Protein AF-A8RH77-F1 (afdb_monomer_lite)

pLDDT: mean 89.81, std 10.97, range [38.75, 98.75]

Organism: Enterocloster bolteae (strain ATCC BAA-613 / DSM 15670 / CCUG 46953 / JCM 12243 / WAL 16351) (NCBI:txid411902)

Sequence (284 aa):
MWRIKVIMASWKLEDNVNDWVKSEFARIGQNNYTVESAMSPHLKSALQMGVKLKRLELEIEGEKEKGKSWKPDFELESFNIPVIIENKLGTAKLSAIKEGKVKRDIKSVQNFAVNGAIHYAQCAIMSKKYSEVVAIGIAGDSEENVSIEVYYVFGATDETYKLVSSYNTLDFLENKLSFAEFYKAATLTEEEKHRVLIDSQAKLQEYAKKLNKLMHNHAITAPQRVLYVSGMLLSMQDIADKKKGLIPNDLKGLDLDDERDGDLIVKHINNYLNVKKYLLTKLH

Radius of gyration: 23.48 Å; chains: 1; bounding box: 81×44×61 Å

Secondary structure (DSSP, 8-state):
------------SHHHHHHHHHHHHHHTT----EEGGGS-HHHHHHHHHHHHHHHHHHHHTT----------SEEE-SSSS-EEEEEEESGGGS--EETTEE--SHHHHHH-HHHHHHHHHHHHHHTTS-S-EEEEEEEEEETTEEEEEEEEE-SSSTT-EEE-TT--SSGGGSSHHHHHHHHHHHSPPHHHHHHHHHHHHHHHHHHHHHHHHHHHHTT--HHHHHHHHHHHHHHTS-BTTTBPPP-GGG-----STTTSHHHHHHHHHHHHHHHHHHHHTT--

Foldseek 3Di:
DDPPPPPAPWDDDLVVVVVLVVVQCVVLVNPQKDAWPRDDPLLVVLLVQLVVVVQVVCVVVVAHDDDDDLTAGMWGPPEPAIEGWHEAEDPVQAADDDPNFGDARPVRLVRHTQNVQLSSQLSSVVSVSGQKYKGKGWYATHSVGIWIWIKIARHNDRPRIDTLPVDGGCNCSSDHVSVVVSVVSRDDDPVRVVVVVVVVVVVVVVVVVVVVVVCVVVVNDPVNSVVVVVLQVLQQPAQPPPGGHDDPVQADCDPDPCNHSVNSSVVSSVSSVVSVVVVVVVVD

Structure (mmCIF, N/CA/C/O backbone):
data_AF-A8RH77-F1
#
_entry.id   AF-A8RH77-F1
#
loop_
_atom_site.group_PDB
_atom_site.id
_atom_site.type_symbol
_atom_site.label_atom_id
_atom_site.label_alt_id
_atom_site.label_comp_id
_atom_site.label_asym_id
_atom_site.label_entity_id
_atom_site.label_seq_id
_atom_site.pdbx_PDB_ins_code
_atom_site.Cartn_x
_atom_site.Cartn_y
_atom_site.Cartn_z
_atom_site.occupancy
_atom_site.B_iso_or_equiv
_atom_site.auth_seq_id
_atom_site.auth_comp_id
_atom_site.auth_asym_id
_atom_site.auth_atom_id
_atom_site.pdbx_PDB_model_num
ATOM 1 N N . MET A 1 1 ? -47.947 11.462 24.886 1.00 41.84 1 MET A N 1
ATOM 2 C CA . MET A 1 1 ? -46.917 10.569 24.313 1.00 41.84 1 MET A CA 1
ATOM 3 C C . MET A 1 1 ? -45.676 11.419 24.055 1.00 41.84 1 MET A C 1
ATOM 5 O O . MET A 1 1 ? -45.634 12.142 23.070 1.00 41.84 1 MET A O 1
ATOM 9 N N . TRP A 1 2 ? -44.740 11.471 25.005 1.00 38.75 2 TRP A N 1
ATOM 10 C CA . TRP A 1 2 ? -43.530 12.289 24.868 1.00 38.75 2 TRP A CA 1
ATOM 11 C C . TRP A 1 2 ? -42.523 11.526 24.003 1.00 38.75 2 TRP A C 1
ATOM 13 O O . TRP A 1 2 ? -42.041 10.471 24.402 1.00 38.75 2 TRP A O 1
ATOM 23 N N . ARG A 1 3 ? -42.238 12.029 22.796 1.00 43.88 3 ARG A N 1
ATOM 24 C CA . ARG A 1 3 ? -41.104 11.559 21.991 1.00 43.88 3 ARG A CA 1
ATOM 25 C C . ARG A 1 3 ? -39.831 12.045 22.677 1.00 43.88 3 ARG A C 1
ATOM 27 O O . ARG A 1 3 ? -39.512 13.229 22.603 1.00 43.88 3 ARG A O 1
ATOM 34 N N . ILE A 1 4 ? -39.121 11.136 23.340 1.00 44.66 4 ILE A N 1
ATOM 35 C CA . ILE A 1 4 ? -37.735 11.363 23.745 1.00 44.66 4 ILE A CA 1
ATOM 36 C C . ILE A 1 4 ? -36.947 11.539 22.448 1.00 44.66 4 ILE A C 1
ATOM 38 O O . ILE A 1 4 ? -36.741 10.594 21.690 1.00 44.66 4 ILE A O 1
ATOM 42 N N . LYS A 1 5 ? -36.578 12.782 22.148 1.00 45.53 5 LYS A N 1
ATOM 43 C CA . LYS A 1 5 ? -35.621 13.092 21.095 1.00 45.53 5 LYS A CA 1
ATOM 44 C C . LYS A 1 5 ? -34.263 12.718 21.681 1.00 45.53 5 LYS A C 1
ATOM 46 O O . LYS A 1 5 ? -33.689 13.506 22.424 1.00 45.53 5 LYS A O 1
ATOM 51 N N . VAL A 1 6 ? -33.813 11.487 21.438 1.00 46.38 6 VAL A N 1
ATOM 52 C CA . VAL A 1 6 ? -32.428 11.102 21.726 1.00 46.38 6 VAL A CA 1
ATOM 53 C C . VAL A 1 6 ? -31.566 12.056 20.908 1.00 46.38 6 VAL A C 1
ATOM 55 O O . VAL A 1 6 ? -31.607 12.047 19.678 1.00 46.38 6 VAL A O 1
ATOM 58 N N . ILE A 1 7 ? -30.898 12.986 21.585 1.00 49.91 7 ILE A N 1
ATOM 59 C CA . ILE A 1 7 ? -29.942 13.883 20.946 1.00 49.91 7 ILE A CA 1
ATOM 60 C C . ILE A 1 7 ? -28.718 13.014 20.681 1.00 49.91 7 ILE A C 1
ATOM 62 O O . ILE A 1 7 ? -27.941 12.740 21.588 1.00 49.91 7 ILE A O 1
ATOM 66 N N . MET A 1 8 ? -28.622 12.514 19.451 1.00 58.75 8 MET A N 1
ATOM 67 C CA . MET A 1 8 ? -27.494 11.715 18.986 1.00 58.75 8 MET A CA 1
ATOM 68 C C . MET A 1 8 ? -26.238 12.588 19.011 1.00 58.75 8 MET A C 1
ATOM 70 O O . MET A 1 8 ? -26.239 13.702 18.472 1.00 58.75 8 MET A O 1
ATOM 74 N N . ALA A 1 9 ? -25.184 12.108 19.665 1.00 69.31 9 ALA A N 1
ATOM 75 C CA . ALA A 1 9 ? -23.910 12.806 19.717 1.00 69.31 9 ALA A CA 1
ATOM 76 C C . ALA A 1 9 ? -23.192 12.629 18.373 1.00 69.31 9 ALA A C 1
ATOM 78 O O . ALA A 1 9 ? -22.444 11.682 18.167 1.00 69.31 9 ALA A O 1
ATOM 79 N N . SER A 1 10 ? -23.453 13.542 17.440 1.00 86.81 10 SER A N 1
ATOM 80 C CA . SER A 1 10 ? -22.706 13.601 16.186 1.00 86.81 10 SER A CA 1
ATOM 81 C C . SER A 1 10 ? -21.257 13.999 16.463 1.00 86.81 10 SER A C 1
ATOM 83 O O . SER A 1 10 ? -20.985 15.004 17.133 1.00 86.81 10 SER A O 1
ATOM 85 N N . TRP A 1 11 ? -20.337 13.205 15.935 1.00 94.94 11 TRP A N 1
ATOM 86 C CA . TRP A 1 11 ? -18.909 13.458 15.959 1.00 94.94 11 TRP A CA 1
ATOM 87 C C . TRP A 1 11 ? -18.561 14.716 15.172 1.00 94.94 11 TRP A C 1
ATOM 89 O O . TRP A 1 11 ? -19.154 15.032 14.139 1.00 94.94 11 TRP A O 1
ATOM 99 N N . LYS A 1 12 ? -17.578 15.456 15.682 1.00 92.06 12 LYS A N 1
ATOM 100 C CA . LYS A 1 12 ? -17.148 16.742 15.108 1.00 92.06 12 LYS A CA 1
ATOM 101 C C . LYS A 1 12 ? -15.686 16.743 14.696 1.00 92.06 12 LYS A C 1
ATOM 103 O O . LYS A 1 12 ? -15.282 17.620 13.935 1.00 92.06 12 LYS A O 1
ATOM 108 N N . LEU A 1 13 ? -14.912 15.795 15.214 1.00 93.62 13 LEU A N 1
ATOM 109 C CA . LEU A 1 13 ? -13.483 15.661 14.990 1.00 93.62 13 LEU A CA 1
ATOM 110 C C . LEU A 1 13 ? -13.182 14.239 14.518 1.00 93.62 13 LEU A C 1
ATOM 112 O O . LEU A 1 13 ? -13.840 13.290 14.937 1.00 93.62 13 LEU A O 1
ATOM 116 N N . GLU A 1 14 ? -12.163 14.096 13.674 1.00 91.38 14 GLU A N 1
ATOM 117 C CA . GLU A 1 14 ? -11.658 12.786 13.235 1.00 91.38 14 GLU A CA 1
ATOM 118 C C . GLU A 1 14 ? -11.191 11.931 14.424 1.00 91.38 14 GLU A C 1
ATOM 120 O O . GLU A 1 14 ? -11.404 10.722 14.431 1.00 91.38 14 GLU A O 1
ATOM 125 N N . ASP A 1 15 ? -10.707 12.571 15.495 1.00 94.56 15 ASP A N 1
ATOM 126 C CA . ASP A 1 15 ? -10.365 11.910 16.760 1.00 94.56 15 ASP A CA 1
ATOM 127 C C . ASP A 1 15 ? -11.528 11.111 17.365 1.00 94.56 15 ASP A C 1
ATOM 129 O O . ASP A 1 15 ? -11.293 10.099 18.017 1.00 94.56 15 ASP A O 1
ATOM 133 N N . ASN A 1 16 ? -12.785 11.497 17.114 1.00 96.69 16 ASN A N 1
ATOM 134 C CA . ASN A 1 16 ? -13.928 10.711 17.577 1.00 96.69 16 ASN A CA 1
ATOM 135 C C . ASN A 1 16 ? -14.015 9.348 16.868 1.00 96.69 16 ASN A C 1
ATOM 137 O O . ASN A 1 16 ? -14.368 8.356 17.500 1.00 96.69 16 ASN A O 1
ATOM 141 N N . VAL A 1 17 ? -13.642 9.285 15.584 1.00 97.38 17 VAL A N 1
ATOM 142 C CA . VAL A 1 17 ? -13.540 8.021 14.838 1.00 97.38 17 VAL A CA 1
ATOM 143 C C . VAL A 1 17 ? -12.375 7.198 15.389 1.00 97.38 17 VAL A C 1
ATOM 145 O O . VAL A 1 17 ? -12.522 6.002 15.623 1.00 97.38 17 VAL A O 1
ATOM 148 N N . ASN A 1 18 ? -11.236 7.840 15.672 1.00 97.00 18 ASN A N 1
ATOM 149 C CA . ASN A 1 18 ? -10.076 7.180 16.279 1.00 97.00 18 ASN A CA 1
ATOM 150 C C . ASN A 1 18 ? -10.415 6.566 17.644 1.00 97.00 18 ASN A C 1
ATOM 152 O O . ASN A 1 18 ? -9.997 5.447 17.941 1.00 97.00 18 ASN A O 1
ATOM 156 N N . ASP A 1 19 ? -11.174 7.274 18.475 1.00 97.50 19 ASP A N 1
ATOM 157 C CA . ASP A 1 19 ? -11.605 6.773 19.779 1.00 97.50 19 ASP A CA 1
ATOM 158 C C . ASP A 1 19 ? -12.606 5.621 19.650 1.00 97.50 19 ASP A C 1
ATOM 160 O O . ASP A 1 19 ? -12.505 4.646 20.398 1.00 97.50 19 ASP A O 1
ATOM 164 N N . TRP A 1 20 ? -13.491 5.660 18.651 1.00 97.75 20 TRP A N 1
ATOM 165 C CA . TRP A 1 20 ? -14.351 4.524 18.324 1.00 97.75 20 TRP A CA 1
ATOM 166 C C . TRP A 1 20 ? -13.538 3.287 17.919 1.00 97.75 20 TRP A C 1
ATOM 168 O O . TRP A 1 20 ? -13.761 2.209 18.468 1.00 97.75 20 TRP A O 1
ATOM 178 N N . VAL A 1 21 ? -12.526 3.433 17.056 1.00 98.19 21 VAL A N 1
ATOM 179 C CA . VAL A 1 21 ? -11.639 2.317 16.667 1.00 98.19 21 VAL A CA 1
ATOM 180 C C . VAL A 1 21 ? -10.916 1.726 17.880 1.00 98.19 21 VAL A C 1
ATOM 182 O O . VAL A 1 21 ? -10.876 0.507 18.041 1.00 98.19 21 VAL A O 1
ATOM 185 N N . LYS A 1 22 ? -10.402 2.568 18.786 1.00 98.38 22 LYS A N 1
ATOM 186 C CA . LYS A 1 22 ? -9.803 2.100 20.051 1.00 98.38 22 LYS A CA 1
ATOM 187 C C . LYS A 1 22 ? -10.818 1.355 20.920 1.00 98.38 22 LYS A C 1
ATOM 189 O O . LYS A 1 22 ? -10.454 0.369 21.558 1.00 98.38 22 LYS A O 1
ATOM 194 N N . SER A 1 23 ? -12.073 1.808 20.958 1.00 97.75 23 SER A N 1
ATOM 195 C CA . SER A 1 23 ? -13.135 1.128 21.706 1.00 97.75 23 SER A CA 1
ATOM 196 C C . SER A 1 23 ? -13.451 -0.252 21.123 1.00 97.75 23 SER A C 1
ATOM 198 O O . SER A 1 23 ? -13.616 -1.203 21.882 1.00 97.75 23 SER A O 1
ATOM 200 N N . GLU A 1 24 ? -13.412 -0.397 19.796 1.00 98.19 24 GLU A N 1
ATOM 201 C CA . GLU A 1 24 ? -13.581 -1.683 19.120 1.00 98.19 24 GLU A CA 1
ATOM 202 C C . GLU A 1 24 ? -12.402 -2.621 19.379 1.00 98.19 24 GLU A C 1
ATOM 204 O O . GLU A 1 24 ? -12.611 -3.793 19.682 1.00 98.19 24 GLU A O 1
ATOM 209 N N . PHE A 1 25 ? -11.168 -2.109 19.362 1.00 98.44 25 PHE A N 1
ATOM 210 C CA . PHE A 1 25 ? -9.999 -2.877 19.790 1.00 98.44 25 PHE A CA 1
ATOM 211 C C . PHE A 1 25 ? -10.117 -3.350 21.238 1.00 98.44 25 PHE A C 1
ATOM 213 O O . PHE A 1 25 ? -9.869 -4.522 21.519 1.00 98.44 25 PHE A O 1
ATOM 220 N N . ALA A 1 26 ? -10.562 -2.485 22.151 1.00 98.12 26 ALA A N 1
ATOM 221 C CA . ALA A 1 26 ? -10.801 -2.867 23.538 1.00 98.12 26 ALA A CA 1
ATOM 222 C C . ALA A 1 26 ? -11.916 -3.922 23.661 1.00 98.12 26 ALA A C 1
ATOM 224 O O . ALA A 1 26 ? -11.757 -4.888 24.409 1.00 98.12 26 ALA A O 1
ATOM 225 N N . ARG A 1 27 ? -13.009 -3.783 22.894 1.00 98.00 27 ARG A N 1
ATOM 226 C CA . ARG A 1 27 ? -14.135 -4.730 22.853 1.00 98.00 27 ARG A CA 1
ATOM 227 C C . ARG A 1 27 ? -13.688 -6.131 22.444 1.00 98.00 27 ARG A C 1
ATOM 229 O O . ARG A 1 27 ? -14.152 -7.103 23.035 1.00 98.00 27 ARG A O 1
ATOM 236 N N . ILE A 1 28 ? -12.787 -6.231 21.469 1.00 97.94 28 ILE A N 1
ATOM 237 C CA . ILE A 1 28 ? -12.230 -7.507 20.993 1.00 97.94 28 ILE A CA 1
ATOM 238 C C . ILE A 1 28 ? -10.944 -7.908 21.736 1.00 97.94 28 ILE A C 1
ATOM 240 O O . ILE A 1 28 ? -10.287 -8.865 21.354 1.00 97.94 28 ILE A O 1
ATOM 244 N N . GLY A 1 29 ? -10.525 -7.174 22.772 1.00 97.19 29 GLY A N 1
ATOM 245 C CA . GLY A 1 29 ? -9.306 -7.481 23.530 1.00 97.19 29 GLY A CA 1
ATOM 246 C C . GLY A 1 29 ? -7.988 -7.336 22.751 1.00 97.19 29 GLY A C 1
ATOM 247 O O . GLY A 1 29 ? -6.962 -7.872 23.181 1.00 97.19 29 GLY A O 1
ATOM 248 N N . GLN A 1 30 ? -7.978 -6.612 21.630 1.00 96.88 30 GLN A N 1
ATOM 249 C CA . GLN A 1 30 ? -6.784 -6.366 20.826 1.00 96.88 30 GLN A CA 1
ATOM 250 C C . GLN A 1 30 ? -5.979 -5.187 21.390 1.00 96.88 30 GLN A C 1
ATOM 252 O O . GLN A 1 30 ? -6.375 -4.033 21.285 1.00 96.88 30 GLN A O 1
ATOM 257 N N . ASN A 1 31 ? -4.797 -5.475 21.938 1.00 94.75 31 ASN A N 1
ATOM 258 C CA . ASN A 1 31 ? -3.902 -4.467 22.525 1.00 94.75 31 ASN A CA 1
ATOM 259 C C . ASN A 1 31 ? -2.600 -4.263 21.727 1.00 94.75 31 ASN A C 1
ATOM 261 O O . ASN A 1 31 ? -1.788 -3.410 22.074 1.00 94.75 31 ASN A O 1
ATOM 265 N N . ASN A 1 32 ? -2.369 -5.052 20.673 1.00 95.81 32 ASN A N 1
ATOM 266 C CA . ASN A 1 32 ? -1.135 -5.038 19.884 1.00 95.81 32 ASN A CA 1
ATOM 267 C C . ASN A 1 32 ? -1.290 -4.178 18.623 1.00 95.81 32 ASN A C 1
ATOM 269 O O . ASN A 1 32 ? -1.182 -4.687 17.502 1.00 95.81 32 ASN A O 1
ATOM 273 N N . TYR A 1 33 ? -1.545 -2.886 18.821 1.00 96.94 33 TYR A N 1
ATOM 274 C CA . TYR A 1 33 ? -1.610 -1.887 17.758 1.00 96.94 33 TYR A CA 1
ATOM 275 C C . TYR A 1 33 ? -0.726 -0.680 18.084 1.00 96.94 33 TYR A C 1
ATOM 277 O O . TYR A 1 33 ? -0.449 -0.380 19.248 1.00 96.94 33 TYR A O 1
ATOM 285 N N . THR A 1 34 ? -0.286 0.023 17.050 1.00 96.62 34 THR A N 1
ATOM 286 C CA . THR A 1 34 ? 0.379 1.322 17.149 1.00 96.62 34 THR A CA 1
ATOM 287 C C . THR A 1 34 ? -0.500 2.408 16.550 1.00 96.62 34 THR A C 1
ATOM 289 O O . THR A 1 34 ? -1.476 2.120 15.859 1.00 96.62 34 THR A O 1
ATOM 292 N N . VAL A 1 35 ? -0.188 3.656 16.896 1.00 95.31 35 VAL A N 1
ATOM 293 C CA . VAL A 1 35 ? -0.908 4.842 16.431 1.00 95.31 35 VAL A CA 1
ATOM 294 C C . VAL A 1 35 ? 0.078 5.760 15.725 1.00 95.31 35 VAL A C 1
ATOM 296 O O . VAL A 1 35 ? 1.147 6.076 16.269 1.00 95.31 35 VAL A O 1
ATOM 299 N N . GLU A 1 36 ? -0.288 6.208 14.532 1.00 90.69 36 GLU A N 1
ATOM 300 C CA . GLU A 1 36 ? 0.505 7.099 13.693 1.00 90.69 36 GLU A CA 1
ATOM 301 C C . GLU A 1 36 ? 1.996 6.701 13.596 1.00 90.69 36 GLU A C 1
ATOM 303 O O . GLU A 1 36 ? 2.402 5.669 13.079 1.00 90.69 36 GLU A O 1
ATOM 308 N N . SER A 1 37 ? 2.903 7.552 14.087 1.00 85.62 37 SER A N 1
ATOM 309 C CA . SER A 1 37 ? 4.348 7.335 13.965 1.00 85.62 37 SER A CA 1
ATOM 310 C C . SER A 1 37 ? 4.943 6.327 14.951 1.00 85.62 37 SER A C 1
ATOM 312 O O . SER A 1 37 ? 6.170 6.177 14.947 1.00 85.62 37 SER A O 1
ATOM 314 N N . ALA A 1 38 ? 4.121 5.684 15.785 1.00 91.62 38 ALA A N 1
ATOM 315 C CA . ALA A 1 38 ? 4.566 4.715 16.786 1.00 91.62 38 ALA A CA 1
ATOM 316 C C . ALA A 1 38 ? 4.832 3.306 16.222 1.00 91.62 38 ALA A C 1
ATOM 318 O O . ALA A 1 38 ? 5.333 2.459 16.959 1.00 91.62 38 ALA A O 1
ATOM 319 N N . MET A 1 39 ? 4.546 3.068 14.938 1.00 92.62 39 MET A N 1
ATOM 320 C CA . MET A 1 39 ? 4.866 1.826 14.221 1.00 92.62 39 MET A CA 1
ATOM 321 C C . MET A 1 39 ? 6.342 1.402 14.325 1.00 92.62 39 MET A C 1
ATOM 323 O O . MET A 1 39 ? 7.240 2.224 14.564 1.00 92.62 39 MET A O 1
ATOM 327 N N . SER A 1 40 ? 6.624 0.124 14.057 1.00 94.75 40 SER A N 1
ATOM 328 C CA . SER A 1 40 ? 7.985 -0.410 14.099 1.00 94.75 40 SER A CA 1
ATOM 329 C C . SER A 1 40 ? 8.936 0.320 13.132 1.00 94.75 40 SER A C 1
ATOM 331 O O . SER A 1 40 ? 8.527 0.809 12.070 1.00 94.75 40 SER A O 1
ATOM 333 N N . PRO A 1 41 ? 10.256 0.352 13.414 1.00 95.00 41 PRO A N 1
ATOM 334 C CA . PRO A 1 41 ? 11.242 0.880 12.468 1.00 95.00 41 PRO A CA 1
ATOM 335 C C . PRO A 1 41 ? 11.189 0.197 11.090 1.00 95.00 41 PRO A C 1
ATOM 337 O O . PRO A 1 41 ? 11.509 0.817 10.067 1.00 95.00 41 PRO A O 1
ATOM 340 N N . HIS A 1 42 ? 10.783 -1.076 11.047 1.00 94.81 42 HIS A N 1
ATOM 341 C CA . HIS A 1 42 ? 10.664 -1.834 9.810 1.00 94.81 42 HIS A CA 1
ATOM 342 C C . HIS A 1 42 ? 9.510 -1.307 8.946 1.00 94.81 42 HIS A C 1
ATOM 344 O O . HIS A 1 42 ? 9.765 -0.894 7.810 1.00 94.81 42 HIS A O 1
ATOM 350 N N . LEU A 1 43 ? 8.297 -1.198 9.501 1.00 94.75 43 LEU A N 1
ATOM 351 C CA . LEU A 1 43 ? 7.136 -0.641 8.800 1.00 94.75 43 LEU A CA 1
ATOM 352 C C . LEU A 1 43 ? 7.340 0.833 8.441 1.00 94.75 43 LEU A C 1
ATOM 354 O O . LEU A 1 43 ? 7.124 1.234 7.297 1.00 94.75 43 LEU A O 1
ATOM 358 N N . LYS A 1 44 ? 7.889 1.627 9.366 1.00 93.50 44 LYS A N 1
ATOM 359 C CA . LYS A 1 44 ? 8.195 3.045 9.130 1.00 93.50 44 LYS A CA 1
ATOM 360 C C . LYS A 1 44 ? 9.101 3.253 7.927 1.00 93.50 44 LYS A C 1
ATOM 362 O O . LYS A 1 44 ? 8.834 4.098 7.074 1.00 93.50 44 LYS A O 1
ATOM 367 N N . SER A 1 45 ? 10.181 2.478 7.843 1.00 92.19 45 SER A N 1
ATOM 368 C CA . SER A 1 45 ? 11.113 2.575 6.719 1.00 92.19 45 SER A CA 1
ATOM 369 C C . SER A 1 45 ? 10.530 2.014 5.417 1.00 92.19 45 SER A C 1
ATOM 371 O O . SER A 1 45 ? 10.879 2.521 4.350 1.00 92.19 45 SER A O 1
ATOM 373 N N . ALA A 1 46 ? 9.631 1.023 5.484 1.00 93.06 46 ALA A N 1
ATOM 374 C CA . ALA A 1 46 ? 8.874 0.540 4.329 1.00 93.06 46 ALA A CA 1
ATOM 375 C C . ALA A 1 46 ? 7.982 1.650 3.751 1.00 93.06 46 ALA A C 1
ATOM 377 O O . ALA A 1 46 ? 8.137 2.026 2.588 1.00 93.06 46 ALA A O 1
ATOM 378 N N . LEU A 1 47 ? 7.125 2.251 4.582 1.00 92.19 47 LEU A N 1
ATOM 379 C CA . LEU A 1 47 ? 6.220 3.324 4.169 1.00 92.19 47 LEU A CA 1
ATOM 380 C C . LEU A 1 47 ? 6.980 4.541 3.637 1.00 92.19 47 LEU A C 1
ATOM 382 O O . LEU A 1 47 ? 6.671 5.027 2.555 1.00 92.19 47 LEU A O 1
ATOM 386 N N . GLN A 1 48 ? 8.026 4.999 4.332 1.00 89.75 48 GLN A N 1
ATOM 387 C CA . GLN A 1 48 ? 8.825 6.146 3.883 1.00 89.75 48 GLN A CA 1
ATOM 388 C C . GLN A 1 48 ? 9.485 5.922 2.519 1.00 89.75 48 GLN A C 1
ATOM 390 O O . GLN A 1 48 ? 9.592 6.858 1.726 1.00 89.75 48 GLN A O 1
ATOM 395 N N . MET A 1 49 ? 9.957 4.703 2.244 1.00 87.69 49 MET A N 1
ATOM 396 C CA . MET A 1 49 ? 10.531 4.366 0.944 1.00 87.69 49 MET A CA 1
ATOM 397 C C . MET A 1 49 ? 9.452 4.323 -0.140 1.00 87.69 49 MET A C 1
ATOM 399 O O . MET A 1 49 ? 9.641 4.917 -1.200 1.00 87.69 49 MET A O 1
ATOM 403 N N . GLY A 1 50 ? 8.315 3.684 0.141 1.00 87.00 50 GLY A N 1
ATOM 404 C CA . GLY A 1 50 ? 7.180 3.633 -0.775 1.00 87.00 50 GLY A CA 1
ATOM 405 C C . GLY A 1 50 ? 6.641 5.017 -1.127 1.00 87.00 50 GLY A C 1
ATOM 406 O O . GLY A 1 50 ? 6.508 5.349 -2.296 1.00 87.00 50 GLY A O 1
ATOM 407 N N . VAL A 1 51 ? 6.441 5.879 -0.134 1.00 86.00 51 VAL A N 1
ATOM 408 C CA . VAL A 1 51 ? 5.964 7.256 -0.332 1.00 86.00 51 VAL A CA 1
ATOM 409 C C . VAL A 1 51 ? 6.890 8.046 -1.258 1.00 86.00 51 VAL A C 1
ATOM 411 O O . VAL A 1 51 ? 6.413 8.765 -2.134 1.00 86.00 51 VAL A O 1
ATOM 414 N N . LYS A 1 52 ? 8.217 7.901 -1.118 1.00 85.06 52 LYS A N 1
ATOM 415 C CA . LYS A 1 52 ? 9.182 8.555 -2.021 1.00 85.06 52 LYS A CA 1
ATOM 416 C C . LYS A 1 52 ? 9.007 8.097 -3.469 1.00 85.06 52 LYS A C 1
ATOM 418 O O . LYS A 1 52 ? 9.023 8.930 -4.368 1.00 85.06 52 LYS A O 1
ATOM 423 N N . LEU A 1 53 ? 8.836 6.793 -3.683 1.00 83.44 53 LEU A N 1
ATOM 424 C CA . LEU A 1 53 ? 8.620 6.223 -5.014 1.00 83.44 53 LEU A CA 1
ATOM 425 C C . LEU A 1 53 ? 7.258 6.643 -5.587 1.00 83.44 53 LEU A C 1
ATOM 427 O O . LEU A 1 53 ? 7.179 7.023 -6.749 1.00 83.44 53 LEU A O 1
ATOM 431 N N . LYS A 1 54 ? 6.203 6.672 -4.766 1.00 81.44 54 LYS A N 1
ATOM 432 C CA . LYS A 1 54 ? 4.860 7.060 -5.214 1.00 81.44 54 LYS A CA 1
ATOM 433 C C . LYS A 1 54 ? 4.779 8.537 -5.570 1.00 81.44 54 LYS A C 1
ATOM 435 O O . LYS A 1 54 ? 4.170 8.896 -6.570 1.00 81.44 54 LYS A O 1
ATOM 440 N N . ARG A 1 55 ? 5.427 9.394 -4.776 1.00 79.75 55 ARG A N 1
ATOM 441 C CA . ARG A 1 55 ? 5.537 10.822 -5.080 1.00 79.75 55 ARG A CA 1
ATOM 442 C C . ARG A 1 55 ? 6.214 11.048 -6.425 1.00 79.75 55 ARG A C 1
ATOM 444 O O . ARG A 1 55 ? 5.764 11.897 -7.178 1.00 79.75 55 ARG A O 1
ATOM 451 N N . LEU A 1 56 ? 7.244 10.264 -6.735 1.00 78.75 56 LEU A N 1
ATOM 452 C CA . LEU A 1 56 ? 7.899 10.340 -8.032 1.00 78.75 56 LEU A CA 1
ATOM 453 C C . LEU A 1 56 ? 6.957 9.955 -9.182 1.00 78.75 56 LEU A C 1
ATOM 455 O O . LEU A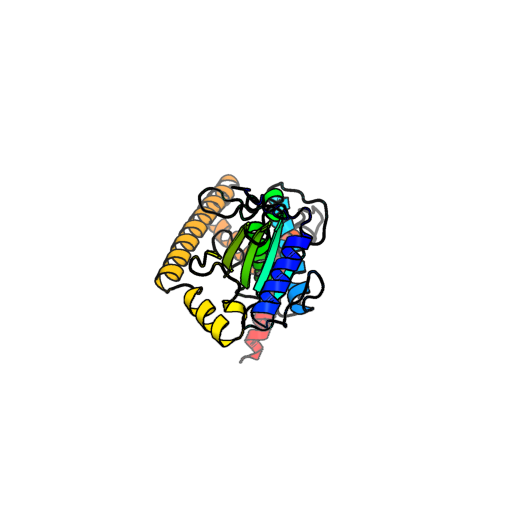 1 56 ? 6.910 10.667 -10.180 1.00 78.75 56 LEU A O 1
ATOM 459 N N . GLU A 1 57 ? 6.209 8.856 -9.047 1.00 80.75 57 GLU A N 1
ATOM 460 C CA . GLU A 1 57 ? 5.212 8.458 -10.054 1.00 80.75 57 GLU A CA 1
ATOM 461 C C . GLU A 1 57 ? 4.192 9.580 -10.301 1.00 80.75 57 GLU A C 1
ATOM 463 O O . GLU A 1 57 ? 3.949 9.950 -11.447 1.00 80.75 57 GLU A O 1
ATOM 468 N N . LEU A 1 58 ? 3.670 10.180 -9.228 1.00 78.12 58 LEU A N 1
ATOM 469 C CA . LEU A 1 58 ? 2.717 11.290 -9.304 1.00 78.12 58 LEU A CA 1
ATOM 470 C C . LEU A 1 58 ? 3.328 12.545 -9.950 1.00 78.12 58 LEU A C 1
ATOM 472 O O . LEU A 1 58 ? 2.688 13.179 -10.786 1.00 78.12 58 LEU A O 1
ATOM 476 N N . GLU A 1 59 ? 4.581 12.881 -9.626 1.00 81.25 59 GLU A N 1
ATOM 477 C CA . GLU A 1 59 ? 5.286 14.021 -10.226 1.00 81.25 59 GLU A CA 1
ATOM 478 C C . GLU A 1 59 ? 5.483 13.848 -11.739 1.00 81.25 59 GLU A C 1
ATOM 480 O O . GLU A 1 59 ? 5.327 14.818 -12.486 1.00 81.25 59 GLU A O 1
ATOM 485 N N . ILE A 1 60 ? 5.771 12.625 -12.200 1.00 77.06 60 ILE A N 1
ATOM 486 C CA . ILE A 1 60 ? 5.859 12.278 -13.629 1.00 77.06 60 ILE A CA 1
ATOM 487 C C . ILE A 1 60 ? 4.495 12.443 -14.315 1.00 77.06 60 ILE A C 1
ATOM 489 O O . ILE A 1 60 ? 4.428 12.907 -15.453 1.00 77.06 60 ILE A O 1
ATOM 493 N N . GLU A 1 61 ? 3.406 12.119 -13.618 1.00 79.19 61 GLU A N 1
ATOM 494 C CA . GLU A 1 61 ? 2.026 12.319 -14.084 1.00 79.19 61 GLU A CA 1
ATOM 495 C C . GLU A 1 61 ? 1.562 13.789 -14.003 1.00 79.19 61 GLU A C 1
ATOM 497 O O . GLU A 1 61 ? 0.447 14.120 -14.407 1.00 79.19 61 GLU A O 1
ATOM 502 N N . GLY A 1 62 ? 2.425 14.697 -13.535 1.00 80.19 62 GLY A N 1
ATOM 503 C CA . GLY A 1 62 ? 2.137 16.125 -13.412 1.00 80.19 62 GLY A CA 1
ATOM 504 C C . GLY A 1 62 ? 1.403 16.510 -12.125 1.00 80.19 62 GLY A C 1
ATOM 505 O O . GLY A 1 62 ? 1.071 17.686 -11.944 1.00 80.19 62 GLY A O 1
ATOM 506 N N . GLU A 1 63 ? 1.185 15.569 -11.205 1.00 77.75 63 GLU A N 1
ATOM 507 C CA . GLU A 1 63 ? 0.654 15.835 -9.871 1.00 77.75 63 GLU A CA 1
ATOM 508 C C . GLU A 1 63 ? 1.791 16.210 -8.910 1.00 77.75 63 GLU A C 1
ATOM 510 O O . GLU A 1 63 ? 2.689 15.424 -8.618 1.00 77.75 63 GLU A O 1
ATOM 515 N N . LYS A 1 64 ? 1.763 17.439 -8.383 1.00 73.44 64 LYS A N 1
ATOM 516 C CA . LYS A 1 64 ? 2.748 17.903 -7.395 1.00 73.44 64 LYS A CA 1
ATOM 517 C C . LYS A 1 64 ? 2.138 17.929 -6.010 1.00 73.44 64 LYS A C 1
ATOM 519 O O . LYS A 1 64 ? 1.198 18.679 -5.752 1.00 73.44 64 LYS A O 1
ATOM 524 N N . GLU A 1 65 ? 2.742 17.188 -5.095 1.00 68.81 65 GLU A N 1
ATOM 525 C CA . GLU A 1 65 ? 2.347 17.211 -3.697 1.00 68.81 65 GLU A CA 1
ATOM 526 C C . GLU A 1 65 ? 3.167 18.227 -2.887 1.00 68.81 65 GLU A C 1
ATOM 528 O O . GLU A 1 65 ? 4.398 18.222 -2.917 1.00 68.81 65 GLU A O 1
ATOM 533 N N . LYS A 1 66 ? 2.495 19.077 -2.099 1.00 55.69 66 LYS A N 1
ATOM 534 C CA . LYS A 1 66 ? 3.132 19.944 -1.098 1.00 55.69 66 LYS A CA 1
ATOM 535 C C . LYS A 1 66 ? 2.599 19.622 0.302 1.00 55.69 66 LYS A C 1
ATOM 537 O O . LYS A 1 66 ? 1.588 20.174 0.716 1.00 55.69 66 LYS A O 1
ATOM 542 N N . GLY A 1 67 ? 3.336 18.805 1.055 1.00 57.06 67 GLY A N 1
ATOM 543 C CA . GLY A 1 67 ? 3.224 18.733 2.518 1.00 57.06 67 GLY A CA 1
ATOM 544 C C . GLY A 1 67 ? 2.539 17.504 3.134 1.00 57.06 67 GLY A C 1
ATOM 545 O O . GLY A 1 67 ? 1.812 16.773 2.481 1.00 57.06 67 GLY A O 1
ATOM 546 N N . LYS A 1 68 ? 2.817 17.380 4.444 1.00 51.69 68 LYS A N 1
ATOM 547 C CA . LYS A 1 68 ? 2.534 16.346 5.463 1.00 51.69 68 LYS A CA 1
ATOM 548 C C . LYS A 1 68 ? 3.196 14.967 5.316 1.00 51.69 68 LYS A C 1
ATOM 550 O O . LYS A 1 68 ? 3.484 14.453 4.242 1.00 51.69 68 LYS A O 1
ATOM 555 N N . SER A 1 69 ? 3.529 14.433 6.493 1.00 58.25 69 SER A N 1
ATOM 556 C CA . SER A 1 69 ? 4.052 13.089 6.698 1.00 58.25 69 SER A CA 1
ATOM 557 C C . SER A 1 69 ? 2.908 12.110 6.490 1.00 58.25 69 SER A C 1
ATOM 559 O O . SER A 1 69 ? 1.980 12.091 7.286 1.00 58.25 69 SER A O 1
ATOM 561 N N . TRP A 1 70 ? 3.015 11.312 5.442 1.00 68.81 70 TRP A N 1
ATOM 562 C CA . TRP A 1 70 ? 2.178 10.158 5.149 1.00 68.81 70 TRP A CA 1
ATOM 563 C C . TRP A 1 70 ? 2.318 9.122 6.271 1.00 68.81 70 TRP A C 1
ATOM 565 O O . TRP A 1 70 ? 3.361 8.472 6.384 1.00 68.81 70 TRP A O 1
ATOM 575 N N . LYS A 1 71 ? 1.317 9.049 7.149 1.00 85.69 71 LYS A N 1
ATOM 576 C CA . LYS A 1 71 ? 1.247 8.125 8.282 1.00 85.69 71 LYS A CA 1
ATOM 577 C C . LYS A 1 71 ? -0.191 7.603 8.361 1.00 85.69 71 LYS A C 1
ATOM 579 O O . LYS A 1 71 ? -1.081 8.449 8.311 1.00 85.69 71 LYS A O 1
ATOM 584 N N . PRO A 1 72 ? -0.403 6.287 8.466 1.00 94.25 72 PRO A N 1
ATOM 585 C CA . PRO A 1 72 ? -1.711 5.747 8.802 1.00 94.25 72 PRO A CA 1
ATOM 586 C C . PRO A 1 72 ? -2.137 6.176 10.205 1.00 94.25 72 PRO A C 1
ATOM 588 O O . PRO A 1 72 ? -1.303 6.624 10.991 1.00 94.25 72 PRO A O 1
ATOM 591 N N . ASP A 1 73 ? -3.415 6.005 10.528 1.00 96.88 73 ASP A N 1
ATOM 592 C CA . ASP A 1 73 ? -3.918 6.266 11.876 1.00 96.88 73 ASP A CA 1
ATOM 593 C C . ASP A 1 73 ? -3.566 5.128 12.840 1.00 96.88 73 ASP A C 1
ATOM 595 O O . ASP A 1 73 ? -3.134 5.382 13.967 1.00 96.88 73 ASP A O 1
ATOM 599 N N . PHE A 1 74 ? -3.717 3.874 12.393 1.00 98.25 74 PHE A N 1
ATOM 600 C CA . PHE A 1 74 ? -3.398 2.691 13.194 1.00 98.25 74 PHE A CA 1
ATOM 601 C C . PHE A 1 74 ? -2.678 1.617 12.388 1.00 98.25 74 PHE A C 1
ATOM 603 O O . PHE A 1 74 ? -2.950 1.400 11.204 1.00 98.25 74 PHE A O 1
ATOM 610 N N . GLU A 1 75 ? -1.815 0.868 13.071 1.00 97.88 75 GLU A N 1
ATOM 611 C CA . GLU A 1 75 ? -1.118 -0.278 12.498 1.00 97.88 75 GLU A CA 1
ATOM 612 C C . GLU A 1 75 ? -1.116 -1.471 13.452 1.00 97.88 75 GLU A C 1
ATOM 614 O O . GLU A 1 75 ? -0.979 -1.317 14.664 1.00 97.88 75 GLU A O 1
ATOM 619 N N . LEU A 1 76 ? -1.237 -2.682 12.908 1.00 98.06 76 LEU A N 1
ATOM 620 C CA . LEU A 1 76 ? -1.053 -3.921 13.660 1.00 98.06 76 LEU A CA 1
ATOM 621 C C . LEU A 1 76 ? 0.014 -4.767 12.971 1.00 98.06 76 LEU A C 1
ATOM 623 O O . LEU A 1 76 ? -0.133 -5.159 11.815 1.00 98.06 76 LEU A O 1
ATOM 627 N N . GLU A 1 77 ? 1.080 -5.079 13.703 1.00 96.25 77 GLU A N 1
ATOM 628 C CA . GLU A 1 77 ? 2.231 -5.853 13.209 1.00 96.25 77 GLU A CA 1
ATOM 629 C C . GLU A 1 77 ? 2.363 -7.218 13.910 1.00 96.25 77 GLU A C 1
ATOM 631 O O . GLU A 1 77 ? 3.371 -7.906 13.777 1.00 96.25 77 GLU A O 1
ATOM 636 N N . SER A 1 78 ? 1.348 -7.622 14.683 1.00 93.56 78 SER A N 1
ATOM 637 C CA . SER A 1 78 ? 1.345 -8.875 15.455 1.00 93.56 78 SER A CA 1
ATOM 638 C C . SER A 1 78 ? 0.940 -10.115 14.639 1.00 93.56 78 SER A C 1
ATOM 640 O O . SER A 1 78 ? 1.086 -11.246 15.119 1.00 93.56 78 SER A O 1
ATOM 642 N N . PHE A 1 79 ? 0.462 -9.916 13.407 1.00 96.56 79 PHE A N 1
ATOM 643 C CA . PHE A 1 79 ? 0.036 -10.958 12.471 1.00 96.56 79 PHE A CA 1
ATOM 644 C C . PHE A 1 79 ? 1.112 -11.290 11.426 1.00 96.56 79 PHE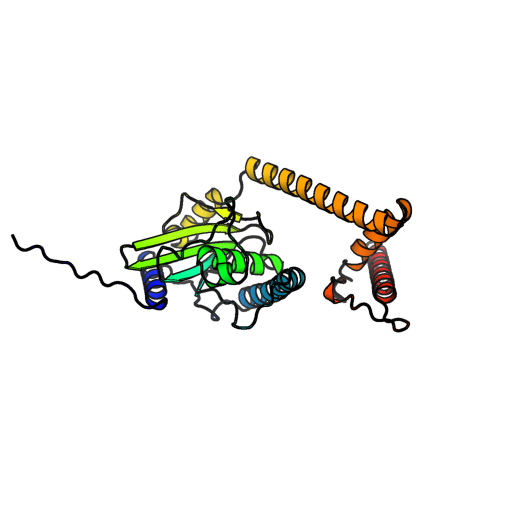 A C 1
ATOM 646 O O . PHE A 1 79 ? 2.185 -10.695 11.400 1.00 96.56 79 PHE A O 1
ATOM 653 N N . ASN A 1 80 ? 0.823 -12.255 10.545 1.00 92.19 80 ASN A N 1
ATOM 654 C CA . ASN A 1 80 ? 1.756 -12.682 9.493 1.00 92.19 80 ASN A CA 1
ATOM 655 C C . ASN A 1 80 ? 1.995 -11.609 8.417 1.00 92.19 80 ASN A C 1
ATOM 657 O O . ASN A 1 80 ? 3.031 -11.628 7.758 1.00 92.19 80 ASN A O 1
ATOM 661 N N . ILE A 1 81 ? 1.040 -10.697 8.240 1.00 97.38 81 ILE A N 1
ATOM 662 C CA . ILE A 1 81 ? 1.137 -9.520 7.374 1.00 97.38 81 ILE A CA 1
ATOM 663 C C . ILE A 1 81 ? 0.645 -8.302 8.165 1.00 97.38 81 ILE A C 1
ATOM 665 O O . ILE A 1 81 ? -0.200 -8.471 9.050 1.00 97.38 81 ILE A O 1
ATOM 669 N N . PRO A 1 82 ? 1.154 -7.089 7.897 1.00 97.81 82 PRO A N 1
ATOM 670 C CA . PRO A 1 82 ? 0.713 -5.906 8.618 1.00 97.81 82 PRO A CA 1
ATOM 671 C C . PRO A 1 82 ? -0.734 -5.555 8.257 1.00 97.81 82 PRO A C 1
ATOM 673 O O . PRO A 1 82 ? -1.193 -5.778 7.132 1.00 97.81 82 PRO A O 1
ATOM 676 N N . VAL A 1 83 ? -1.429 -4.958 9.218 1.00 98.56 83 VAL A N 1
ATOM 677 C CA . VAL A 1 83 ? -2.726 -4.308 9.024 1.00 98.56 83 VAL A CA 1
ATOM 678 C C . VAL A 1 83 ? -2.509 -2.810 9.134 1.00 98.56 83 VAL A C 1
ATOM 680 O O . VAL A 1 83 ? -1.861 -2.355 10.073 1.00 98.56 83 VAL A O 1
ATOM 683 N N . ILE A 1 84 ? -3.039 -2.059 8.179 1.00 98.38 84 ILE A N 1
ATOM 684 C CA . ILE A 1 84 ? -2.974 -0.603 8.134 1.00 98.38 84 ILE A CA 1
ATOM 685 C C . ILE A 1 84 ? -4.398 -0.064 8.097 1.00 98.38 84 ILE A C 1
ATOM 687 O O . ILE A 1 84 ? -5.194 -0.484 7.254 1.00 98.38 84 ILE A O 1
ATOM 691 N N . ILE A 1 85 ? -4.705 0.869 8.993 1.00 98.56 85 ILE A N 1
ATOM 692 C CA . ILE A 1 85 ? -6.027 1.479 9.114 1.00 98.56 85 ILE A CA 1
ATOM 693 C C . ILE A 1 85 ? -5.913 2.986 8.914 1.00 98.56 85 ILE A C 1
ATOM 695 O O . ILE A 1 85 ? -5.021 3.628 9.467 1.00 98.56 85 ILE A O 1
ATOM 699 N N . GLU A 1 86 ? -6.841 3.526 8.134 1.00 98.12 86 GLU A N 1
ATOM 700 C CA . GLU A 1 86 ? -7.048 4.960 7.963 1.00 98.12 86 GLU A CA 1
ATOM 701 C C . GLU A 1 86 ? -8.512 5.288 8.256 1.00 98.12 86 GLU A C 1
ATOM 703 O O . GLU A 1 86 ? -9.424 4.588 7.799 1.00 98.12 86 GLU A O 1
ATOM 708 N N . ASN A 1 87 ? -8.730 6.382 8.974 1.00 97.50 87 ASN A N 1
ATOM 709 C CA . ASN A 1 87 ? -10.026 6.838 9.432 1.00 97.50 87 ASN A CA 1
ATOM 710 C C . ASN A 1 87 ? -10.370 8.196 8.821 1.00 97.50 87 ASN A C 1
ATOM 712 O O . ASN A 1 87 ? -9.500 9.037 8.591 1.00 97.50 87 ASN A O 1
ATOM 716 N N . LYS A 1 88 ? -11.656 8.447 8.563 1.00 97.62 88 LYS A N 1
ATOM 717 C CA . LYS A 1 88 ? -12.143 9.769 8.145 1.00 97.62 88 LYS A CA 1
ATOM 718 C C . LYS A 1 88 ? -13.462 10.130 8.816 1.00 97.62 88 LYS A C 1
ATOM 720 O O . LYS A 1 88 ? -14.362 9.303 8.940 1.00 97.62 88 LYS A O 1
ATOM 725 N N . LEU A 1 89 ? -13.612 11.398 9.197 1.00 97.44 89 LEU A N 1
ATOM 726 C CA . LEU A 1 89 ? -14.891 11.913 9.691 1.00 97.44 89 LEU A CA 1
ATOM 727 C C . LEU A 1 89 ? -15.924 12.028 8.552 1.00 97.44 89 LEU A C 1
ATOM 729 O O . LEU A 1 89 ? -15.684 12.688 7.537 1.00 97.44 89 LEU A O 1
ATOM 733 N N . GLY A 1 90 ? -17.105 11.453 8.773 1.00 96.56 90 GLY A N 1
ATOM 734 C CA . GLY A 1 90 ? -18.248 11.455 7.863 1.00 96.56 90 GLY A CA 1
ATOM 735 C C . GLY A 1 90 ? -18.290 10.226 6.960 1.00 96.56 90 GLY A C 1
ATOM 736 O O . GLY A 1 90 ? -17.361 9.966 6.203 1.00 96.56 90 GLY A O 1
ATOM 737 N N . THR A 1 91 ? -19.412 9.510 6.961 1.00 94.44 91 THR A N 1
ATOM 738 C CA . THR A 1 91 ? -19.611 8.280 6.161 1.00 94.44 91 THR A CA 1
ATOM 739 C C . THR A 1 91 ? -19.345 8.454 4.663 1.00 94.44 91 THR A C 1
ATOM 741 O O . THR A 1 91 ? -18.773 7.578 4.018 1.00 94.44 91 THR A O 1
ATOM 744 N N . ALA A 1 92 ? -19.650 9.629 4.101 1.00 96.19 92 ALA A N 1
ATOM 745 C CA . ALA A 1 92 ? -19.346 9.971 2.708 1.00 96.19 92 ALA A CA 1
ATOM 746 C C . ALA A 1 92 ? -17.836 10.016 2.381 1.00 96.19 92 ALA A C 1
ATOM 748 O O . ALA A 1 92 ? -17.468 10.178 1.217 1.00 96.19 92 ALA A O 1
ATOM 749 N N . LYS A 1 93 ? -16.959 9.915 3.387 1.00 97.69 93 LYS A N 1
ATOM 750 C CA . LYS A 1 93 ? -15.496 9.879 3.260 1.00 97.69 93 LYS A CA 1
ATOM 751 C C . LYS A 1 93 ? -14.913 8.466 3.315 1.00 97.69 93 LYS A C 1
ATOM 753 O O . LYS A 1 93 ? -13.695 8.331 3.379 1.00 97.69 93 LYS A O 1
ATOM 758 N N . LEU A 1 94 ? -15.743 7.423 3.247 1.00 98.19 94 LEU A N 1
ATOM 759 C CA . LEU A 1 94 ? -15.267 6.039 3.238 1.00 98.19 94 LEU A CA 1
ATOM 760 C C . LEU A 1 94 ? -14.337 5.767 2.052 1.00 98.19 94 LEU A C 1
ATOM 762 O O . LEU A 1 94 ? -13.179 5.405 2.240 1.00 98.19 94 LEU A O 1
ATOM 766 N N . SER A 1 95 ? -14.821 5.988 0.830 1.00 97.44 95 SER A N 1
ATOM 767 C CA . SER A 1 95 ? -14.064 5.700 -0.386 1.00 97.44 95 SER A CA 1
ATOM 768 C C . SER A 1 95 ? -14.434 6.646 -1.530 1.00 97.44 95 SER A C 1
ATOM 770 O O . SER A 1 95 ? -15.564 7.118 -1.657 1.00 97.44 95 SER A O 1
ATOM 772 N N . ALA A 1 96 ? -13.455 6.934 -2.384 1.00 97.00 96 ALA A N 1
ATOM 773 C CA . ALA A 1 96 ? -13.658 7.587 -3.669 1.00 97.00 96 ALA A CA 1
ATOM 774 C C . ALA A 1 96 ? -13.304 6.608 -4.788 1.00 97.00 96 ALA A C 1
ATOM 776 O O . ALA A 1 96 ? -12.135 6.247 -4.966 1.00 97.00 96 ALA A O 1
ATOM 777 N N . ILE A 1 97 ? -14.318 6.206 -5.554 1.00 94.19 97 ILE A N 1
ATOM 778 C CA . ILE A 1 97 ? -14.222 5.180 -6.595 1.00 94.19 97 ILE A CA 1
ATOM 779 C C . ILE A 1 97 ? -14.485 5.808 -7.969 1.00 94.19 97 ILE A C 1
ATOM 781 O O . ILE A 1 97 ? -15.362 6.657 -8.127 1.00 94.19 97 ILE A O 1
ATOM 785 N N . LYS A 1 98 ? -13.728 5.382 -8.982 1.00 92.00 98 LYS A N 1
ATOM 786 C CA . LYS A 1 98 ? -13.968 5.678 -10.398 1.00 92.00 98 LYS A CA 1
ATOM 787 C C . LYS A 1 98 ? -13.891 4.373 -11.185 1.00 92.00 98 LYS A C 1
ATOM 789 O O . LYS A 1 98 ? -12.902 3.661 -11.070 1.00 92.00 98 LYS A O 1
ATOM 794 N N . GLU A 1 99 ? -14.928 4.065 -11.967 1.00 88.12 99 GLU A N 1
ATOM 795 C CA . GLU A 1 99 ? -14.980 2.855 -12.814 1.00 88.12 99 GLU A CA 1
ATOM 796 C C . GLU A 1 99 ? -14.696 1.559 -12.025 1.00 88.12 99 GLU A C 1
ATOM 798 O O . GLU A 1 99 ? -13.963 0.680 -12.470 1.00 88.12 99 GLU A O 1
ATOM 803 N N . GLY A 1 100 ? -15.243 1.464 -10.807 1.00 85.62 100 GLY A N 1
ATOM 804 C CA . GLY A 1 100 ? -15.050 0.310 -9.920 1.00 85.62 100 GLY A CA 1
ATOM 805 C C . GLY A 1 100 ? -13.670 0.221 -9.256 1.00 85.62 100 GLY A C 1
ATOM 806 O O . GLY A 1 100 ? -13.401 -0.759 -8.572 1.00 85.62 100 GLY A O 1
ATOM 807 N N . LYS A 1 101 ? -12.800 1.226 -9.428 1.00 88.25 101 LYS A N 1
ATOM 808 C CA . LYS A 1 101 ? -11.450 1.268 -8.849 1.00 88.25 101 LYS A CA 1
ATOM 809 C C . LYS A 1 101 ? -11.283 2.428 -7.878 1.00 88.25 101 LYS A C 1
ATOM 811 O O . LYS A 1 101 ? -11.808 3.521 -8.091 1.00 88.25 101 LYS A O 1
ATOM 816 N N . VAL A 1 102 ? -10.494 2.208 -6.834 1.00 92.81 102 VAL A N 1
ATOM 817 C CA . VAL A 1 102 ? -10.154 3.230 -5.842 1.00 92.81 102 VAL A CA 1
ATOM 818 C C . VAL A 1 102 ? -9.274 4.302 -6.493 1.00 92.81 102 VAL A C 1
ATOM 820 O O . VAL A 1 102 ? -8.233 4.010 -7.093 1.00 92.81 102 VAL A O 1
ATOM 823 N N . LYS A 1 103 ? -9.709 5.564 -6.403 1.00 92.62 103 LYS A N 1
ATOM 824 C CA . LYS A 1 103 ? -8.969 6.720 -6.927 1.00 92.62 103 LYS A CA 1
ATOM 825 C C . LYS A 1 103 ? -7.652 6.912 -6.173 1.00 92.62 103 LYS A C 1
ATOM 827 O O . LYS A 1 103 ? -7.594 6.726 -4.962 1.00 92.62 103 LYS A O 1
ATOM 832 N N . ARG A 1 104 ? -6.596 7.319 -6.876 1.00 85.81 104 ARG A N 1
ATOM 833 C CA . ARG A 1 104 ? -5.247 7.466 -6.297 1.00 85.81 104 ARG A CA 1
ATOM 834 C C . ARG A 1 104 ? -4.605 8.828 -6.517 1.00 85.81 104 ARG A C 1
ATOM 836 O O . ARG A 1 104 ? -3.472 9.019 -6.093 1.00 85.81 104 ARG A O 1
ATOM 843 N N . ASP A 1 105 ? -5.345 9.769 -7.104 1.00 87.75 105 ASP A N 1
ATOM 844 C CA . ASP A 1 105 ? -4.955 11.178 -7.075 1.00 87.75 105 ASP A CA 1
ATOM 845 C C . ASP A 1 105 ? -4.773 11.638 -5.628 1.00 87.75 105 ASP A C 1
ATOM 847 O O . ASP A 1 105 ? -5.506 11.197 -4.731 1.00 87.75 105 ASP A O 1
ATOM 851 N N . ILE A 1 106 ? -3.825 12.551 -5.416 1.00 86.81 106 ILE A N 1
ATOM 852 C CA . ILE A 1 106 ? -3.427 13.029 -4.082 1.00 86.81 106 ILE A CA 1
ATOM 853 C C . ILE A 1 106 ? -4.650 13.437 -3.256 1.00 86.81 106 ILE A C 1
ATOM 855 O O . ILE A 1 106 ? -4.778 13.085 -2.083 1.00 86.81 106 ILE A O 1
ATOM 859 N N . LYS A 1 107 ? -5.596 14.141 -3.889 1.00 90.25 107 LYS A N 1
ATOM 860 C CA . LYS A 1 107 ? -6.819 14.608 -3.236 1.00 90.25 107 LYS A CA 1
ATOM 861 C C . LYS A 1 107 ? -7.650 13.445 -2.704 1.00 90.25 107 LYS A C 1
ATOM 863 O O . LYS A 1 107 ? -8.167 13.544 -1.596 1.00 90.25 107 LYS A O 1
ATOM 868 N N . SER A 1 108 ? -7.817 12.373 -3.466 1.00 93.00 108 SER A N 1
ATOM 869 C CA . SER A 1 108 ? -8.618 11.227 -3.032 1.00 93.00 108 SER A CA 1
ATOM 870 C C . SER A 1 108 ? -7.927 10.449 -1.918 1.00 93.00 108 SER A C 1
ATOM 872 O O . SER A 1 108 ? -8.582 10.120 -0.936 1.00 93.00 108 SER A O 1
ATOM 874 N N . VAL A 1 109 ? -6.612 10.238 -2.020 1.00 91.50 109 VAL A N 1
ATOM 875 C CA . VAL A 1 109 ? -5.826 9.565 -0.972 1.00 91.50 109 VAL A CA 1
ATOM 876 C C . VAL A 1 109 ? -5.912 10.318 0.360 1.00 91.50 109 VAL A C 1
ATOM 878 O O . VAL A 1 109 ? -6.114 9.703 1.397 1.00 91.50 109 VAL A O 1
ATOM 881 N N . GLN A 1 110 ? -5.827 11.650 0.339 1.00 91.31 110 GLN A N 1
ATOM 882 C CA . GLN A 1 110 ? -5.875 12.468 1.557 1.00 91.31 110 GLN A CA 1
ATOM 883 C C . GLN A 1 110 ? -7.275 12.590 2.173 1.00 91.31 110 GLN A C 1
ATOM 885 O O . GLN A 1 110 ? -7.403 12.827 3.370 1.00 91.31 110 GLN A O 1
ATOM 890 N N . ASN A 1 111 ? -8.333 12.515 1.360 1.00 94.94 111 ASN A N 1
ATOM 891 C CA . ASN A 1 111 ? -9.687 12.852 1.807 1.00 94.94 111 ASN A CA 1
ATOM 892 C C . ASN A 1 111 ? -10.585 11.641 2.072 1.00 94.94 111 ASN A C 1
ATOM 894 O O . ASN A 1 111 ? -11.704 11.857 2.537 1.00 94.94 111 ASN A O 1
ATOM 898 N N . PHE A 1 112 ? -10.154 10.421 1.746 1.00 97.56 112 PHE A N 1
ATOM 899 C CA . PHE A 1 112 ? -10.982 9.220 1.854 1.00 97.56 112 PHE A CA 1
ATOM 900 C C . PHE A 1 112 ? -10.224 8.072 2.518 1.00 97.56 112 PHE A C 1
ATOM 902 O O . PHE A 1 112 ? -9.073 7.805 2.175 1.00 97.56 112 PHE A O 1
ATOM 909 N N . ALA A 1 113 ? -10.895 7.384 3.441 1.00 97.94 113 ALA A N 1
ATOM 910 C CA . ALA A 1 113 ? -10.294 6.403 4.338 1.00 97.94 113 ALA A CA 1
ATOM 911 C C . ALA A 1 113 ? -9.695 5.208 3.578 1.00 97.94 113 ALA A C 1
ATOM 913 O O . ALA A 1 113 ? -8.500 4.936 3.661 1.00 97.94 113 ALA A O 1
ATOM 914 N N . VAL A 1 114 ? -10.494 4.548 2.737 1.00 97.94 114 VAL A N 1
ATOM 915 C CA . VAL A 1 114 ? -10.057 3.403 1.918 1.00 97.94 114 VAL A CA 1
ATOM 916 C C . VAL A 1 114 ? -8.909 3.780 0.984 1.00 97.94 114 VAL A C 1
ATOM 918 O O . VAL A 1 114 ? -7.954 3.021 0.818 1.00 97.94 114 VAL A O 1
ATOM 921 N N . ASN A 1 115 ? -8.985 4.964 0.374 1.00 96.38 115 ASN A N 1
ATOM 922 C CA . ASN A 1 115 ? -7.968 5.449 -0.552 1.00 96.38 115 ASN A CA 1
ATOM 923 C C . ASN A 1 115 ? -6.621 5.653 0.160 1.00 96.38 115 ASN A C 1
ATOM 925 O O . ASN A 1 115 ? -5.591 5.251 -0.382 1.00 96.38 115 ASN A O 1
ATOM 929 N N . GLY A 1 116 ? -6.633 6.230 1.367 1.00 95.38 116 GLY A N 1
ATOM 930 C CA . GLY A 1 116 ? -5.456 6.361 2.225 1.00 95.38 116 GLY A CA 1
ATOM 931 C C . GLY A 1 116 ? -4.894 5.005 2.655 1.00 95.38 116 GLY A C 1
ATOM 932 O O . GLY A 1 116 ? -3.722 4.719 2.409 1.00 95.38 116 GLY A O 1
ATOM 933 N N . ALA A 1 117 ? -5.738 4.122 3.194 1.00 97.31 117 ALA A N 1
ATOM 934 C CA . ALA A 1 117 ? -5.324 2.798 3.661 1.00 97.31 117 ALA A CA 1
ATOM 935 C C . ALA A 1 117 ? -4.662 1.958 2.550 1.00 97.31 117 ALA A C 1
ATOM 937 O O . ALA A 1 117 ? -3.568 1.417 2.739 1.00 97.31 117 ALA A O 1
ATOM 938 N N . ILE A 1 118 ? -5.272 1.895 1.358 1.00 96.81 118 ILE A N 1
ATOM 939 C CA . ILE A 1 118 ? -4.698 1.182 0.203 1.00 96.81 118 ILE A CA 1
ATOM 940 C C . ILE A 1 118 ? -3.396 1.840 -0.255 1.00 96.81 118 ILE A C 1
ATOM 942 O O . ILE A 1 118 ? -2.441 1.135 -0.582 1.00 96.81 118 ILE A O 1
ATOM 946 N N . HIS A 1 119 ? -3.317 3.173 -0.260 1.00 94.31 119 HIS A N 1
ATOM 947 C CA . HIS A 1 119 ? -2.089 3.876 -0.622 1.00 94.31 119 HIS A CA 1
ATOM 948 C C . HIS A 1 119 ? -0.926 3.506 0.309 1.00 94.31 119 HIS A C 1
ATOM 950 O O . HIS A 1 119 ? 0.169 3.199 -0.171 1.00 94.31 119 HIS A O 1
ATOM 956 N N . TYR A 1 120 ? -1.149 3.482 1.626 1.00 94.94 120 TYR A N 1
ATOM 957 C CA . TYR A 1 120 ? -0.120 3.081 2.586 1.00 94.94 120 TYR A CA 1
ATOM 958 C C . TYR A 1 120 ? 0.283 1.617 2.419 1.00 94.94 120 TYR A C 1
ATOM 960 O O . TYR A 1 120 ? 1.476 1.312 2.377 1.00 94.94 120 TYR A O 1
ATOM 968 N N . ALA A 1 121 ? -0.686 0.722 2.233 1.00 96.75 121 ALA A N 1
ATOM 969 C CA . ALA A 1 121 ? -0.424 -0.683 1.947 1.00 96.75 121 ALA A CA 1
ATOM 970 C C . ALA A 1 121 ? 0.445 -0.867 0.690 1.00 96.75 121 ALA A C 1
ATOM 972 O O . ALA A 1 121 ? 1.467 -1.555 0.724 1.00 96.75 121 ALA A O 1
ATOM 973 N N . GLN A 1 122 ? 0.109 -0.178 -0.402 1.00 95.06 122 GLN A N 1
ATOM 974 C CA . GLN A 1 122 ? 0.895 -0.197 -1.636 1.00 95.06 122 GLN A CA 1
ATOM 975 C C . GLN A 1 122 ? 2.296 0.390 -1.436 1.00 95.06 122 GLN A C 1
ATOM 977 O O . GLN A 1 122 ? 3.261 -0.157 -1.967 1.00 95.06 122 GLN A O 1
ATOM 982 N N . CYS A 1 123 ? 2.445 1.457 -0.644 1.00 93.19 123 CYS A N 1
ATOM 983 C CA . CYS A 1 123 ? 3.754 2.011 -0.295 1.00 93.19 123 CYS A CA 1
ATOM 984 C C . CYS A 1 123 ? 4.618 0.996 0.469 1.00 93.19 123 CYS A C 1
ATOM 986 O O . CYS A 1 123 ? 5.793 0.813 0.135 1.00 93.19 123 CYS A O 1
ATOM 988 N N . ALA A 1 124 ? 4.045 0.303 1.456 1.00 94.81 124 ALA A N 1
ATOM 989 C CA . ALA A 1 124 ? 4.746 -0.742 2.195 1.00 94.81 124 ALA A CA 1
ATOM 990 C C . ALA A 1 124 ? 5.227 -1.861 1.255 1.00 94.81 124 ALA A C 1
ATOM 992 O O . ALA A 1 124 ? 6.392 -2.261 1.330 1.00 94.81 124 ALA A O 1
ATOM 993 N N . ILE A 1 125 ? 4.389 -2.293 0.309 1.00 95.75 125 ILE A N 1
ATOM 994 C CA . ILE A 1 125 ? 4.738 -3.334 -0.669 1.00 95.75 125 ILE A CA 1
ATOM 995 C C . ILE A 1 125 ? 5.789 -2.848 -1.673 1.00 95.75 125 ILE A C 1
ATOM 997 O O . ILE A 1 125 ? 6.753 -3.550 -1.976 1.00 95.75 125 ILE A O 1
ATOM 1001 N N . MET A 1 126 ? 5.670 -1.609 -2.151 1.00 90.88 126 MET A N 1
ATOM 1002 C CA . MET A 1 126 ? 6.600 -1.020 -3.116 1.00 90.88 126 MET A CA 1
ATOM 1003 C C . MET A 1 126 ? 8.031 -0.903 -2.573 1.00 90.88 126 MET A C 1
ATOM 1005 O O . MET A 1 126 ? 8.996 -0.957 -3.336 1.00 90.88 126 MET A O 1
ATOM 1009 N N . SER A 1 127 ? 8.189 -0.818 -1.249 1.00 88.12 127 SER A N 1
ATOM 1010 C CA . SER A 1 127 ? 9.500 -0.878 -0.591 1.00 88.12 127 SER A CA 1
ATOM 1011 C C . SER A 1 127 ? 10.203 -2.241 -0.705 1.00 88.12 127 SER A C 1
ATOM 1013 O O . SER A 1 127 ? 11.377 -2.352 -0.348 1.00 88.12 127 SER A O 1
ATOM 1015 N N . LYS A 1 128 ? 9.493 -3.278 -1.179 1.00 88.94 128 LYS A N 1
ATOM 1016 C CA . LYS A 1 128 ? 9.904 -4.692 -1.222 1.00 88.94 128 LYS A CA 1
ATOM 1017 C C . LYS A 1 128 ? 10.148 -5.331 0.150 1.00 88.94 128 LYS A C 1
ATOM 1019 O O . LYS A 1 128 ? 10.718 -6.416 0.219 1.00 88.94 128 LYS A O 1
ATOM 1024 N N . LYS A 1 129 ? 9.739 -4.673 1.240 1.00 91.62 129 LYS A N 1
ATOM 1025 C CA . LYS A 1 129 ? 9.816 -5.222 2.605 1.00 91.62 129 LYS A CA 1
ATOM 1026 C C . LYS A 1 129 ? 8.605 -6.072 2.979 1.00 91.62 129 LYS A C 1
ATOM 1028 O O . LYS A 1 129 ? 8.729 -6.958 3.813 1.00 91.62 129 LYS A O 1
ATOM 1033 N N . TYR A 1 130 ? 7.475 -5.826 2.324 1.00 95.69 130 TYR A N 1
ATOM 1034 C CA . TYR A 1 130 ? 6.249 -6.602 2.456 1.00 95.69 130 TYR A CA 1
ATOM 1035 C C . TYR A 1 130 ? 5.784 -7.056 1.071 1.00 95.69 130 TYR A C 1
ATOM 1037 O O . TYR A 1 130 ? 5.994 -6.351 0.085 1.00 95.69 130 TYR A O 1
ATOM 1045 N N . SER A 1 131 ? 5.163 -8.230 0.993 1.00 95.25 131 SER A N 1
ATOM 1046 C CA . SER A 1 131 ? 4.460 -8.712 -0.204 1.00 95.25 131 SER A CA 1
ATOM 1047 C C . SER A 1 131 ? 2.974 -8.377 -0.160 1.00 95.25 131 SER A C 1
ATOM 1049 O O . SER A 1 131 ? 2.363 -8.125 -1.195 1.00 95.25 131 SER A O 1
ATOM 1051 N N . GLU A 1 132 ? 2.408 -8.381 1.045 1.00 97.44 132 GLU A N 1
ATOM 1052 C CA . GLU A 1 132 ? 0.974 -8.367 1.303 1.00 97.44 132 GLU A CA 1
ATOM 1053 C C . GLU A 1 132 ? 0.683 -7.518 2.544 1.00 97.44 132 GLU A C 1
ATOM 1055 O O . GLU A 1 132 ? 1.488 -7.466 3.476 1.00 97.44 132 GLU A O 1
ATOM 1060 N N . VAL A 1 133 ? -0.456 -6.829 2.539 1.00 98.25 133 VAL A N 1
ATOM 1061 C CA . VAL A 1 133 ? -0.913 -5.933 3.610 1.00 98.25 133 VAL A CA 1
ATOM 1062 C C . VAL A 1 133 ? -2.441 -5.962 3.652 1.00 98.25 133 VAL A C 1
ATOM 1064 O O . VAL A 1 133 ? -3.091 -5.988 2.605 1.00 98.25 133 VAL A O 1
ATOM 1067 N N . VAL A 1 134 ? -3.031 -5.919 4.844 1.00 98.56 134 VAL A N 1
ATOM 1068 C CA . VAL A 1 134 ? -4.469 -5.652 5.001 1.00 98.56 134 VAL A CA 1
ATOM 1069 C C . VAL A 1 134 ? -4.668 -4.147 5.133 1.00 98.56 134 VAL A C 1
ATOM 1071 O O . VAL A 1 134 ? -4.079 -3.529 6.014 1.00 98.56 134 VAL A O 1
ATOM 1074 N N . ALA A 1 135 ? -5.491 -3.557 4.273 1.00 98.38 135 ALA A N 1
ATOM 1075 C CA . ALA A 1 135 ? -5.865 -2.148 4.336 1.00 98.38 135 ALA A CA 1
ATOM 1076 C C . ALA A 1 135 ? -7.312 -2.020 4.819 1.00 98.38 135 ALA A C 1
ATOM 1078 O O . ALA A 1 135 ? -8.202 -2.653 4.256 1.00 98.38 135 ALA A O 1
ATOM 1079 N N . ILE A 1 136 ? -7.559 -1.200 5.837 1.00 98.75 136 ILE A N 1
ATOM 1080 C CA . ILE A 1 136 ? -8.896 -0.974 6.391 1.00 98.75 136 ILE A CA 1
ATOM 1081 C C . ILE A 1 136 ? -9.209 0.516 6.314 1.00 98.75 136 ILE A C 1
ATOM 1083 O O . ILE A 1 136 ? -8.490 1.337 6.877 1.00 98.75 136 ILE A O 1
ATOM 1087 N N . GLY A 1 137 ? -10.277 0.862 5.602 1.00 98.56 137 GLY A N 1
ATOM 1088 C CA . GLY A 1 137 ? -10.823 2.214 5.608 1.00 98.56 137 GLY A CA 1
ATOM 1089 C C . GLY A 1 137 ? -12.035 2.280 6.524 1.00 98.56 137 GLY A C 1
ATOM 1090 O O . GLY A 1 137 ? -12.962 1.486 6.355 1.00 98.56 137 GLY A O 1
ATOM 1091 N N . ILE A 1 138 ? -12.040 3.224 7.462 1.00 98.62 138 ILE A N 1
ATOM 1092 C CA . ILE A 1 138 ? -13.151 3.439 8.394 1.00 98.62 138 ILE A CA 1
ATOM 1093 C C . ILE A 1 138 ? -13.636 4.880 8.264 1.00 98.62 138 ILE A C 1
ATOM 1095 O O . ILE A 1 138 ? -12.847 5.822 8.283 1.00 98.62 138 ILE A O 1
ATOM 1099 N N . ALA A 1 139 ? -14.942 5.082 8.126 1.00 98.25 139 ALA A N 1
ATOM 1100 C CA . ALA A 1 139 ? -15.505 6.425 8.117 1.00 98.25 139 ALA A CA 1
ATOM 1101 C C . ALA A 1 139 ? -16.859 6.483 8.814 1.00 98.25 139 ALA A C 1
ATOM 1103 O O . ALA A 1 139 ? -17.701 5.611 8.612 1.00 98.25 139 ALA A O 1
ATOM 1104 N N . GLY A 1 140 ? -17.091 7.527 9.606 1.00 97.38 140 GLY A N 1
ATOM 1105 C CA . GLY A 1 140 ? -18.335 7.668 10.358 1.00 97.38 140 GLY A CA 1
ATOM 1106 C C . GLY A 1 140 ? -18.536 9.046 10.970 1.00 97.38 140 GLY A C 1
ATOM 1107 O O . GLY A 1 140 ? -17.608 9.852 11.018 1.00 97.38 140 GLY A O 1
ATOM 1108 N N . ASP A 1 141 ? -19.761 9.333 11.398 1.00 96.12 141 ASP A N 1
ATOM 1109 C CA . ASP A 1 141 ? -20.144 10.600 12.047 1.00 96.12 141 ASP A CA 1
ATOM 1110 C C . ASP A 1 141 ? -20.911 10.423 13.372 1.00 96.12 141 ASP A C 1
ATOM 1112 O O . ASP A 1 141 ? -21.231 11.419 14.026 1.00 96.12 141 ASP A O 1
ATOM 1116 N N . SER A 1 142 ? -21.153 9.183 13.796 1.00 95.75 142 SER A N 1
ATOM 1117 C CA . SER A 1 142 ? -21.569 8.786 15.145 1.00 95.75 142 SER A CA 1
ATOM 1118 C C . SER A 1 142 ? -21.258 7.300 15.356 1.00 95.75 142 SER A C 1
ATOM 1120 O O . SER A 1 142 ? -20.931 6.603 14.395 1.00 95.75 142 SER A O 1
ATOM 1122 N N . GLU A 1 143 ? -21.395 6.797 16.586 1.00 92.31 143 GLU A N 1
ATOM 1123 C CA . GLU A 1 143 ? -21.184 5.373 16.905 1.00 92.31 143 GLU A CA 1
ATOM 1124 C C . GLU A 1 143 ? -22.116 4.443 16.111 1.00 92.31 143 GLU A C 1
ATOM 1126 O O . GLU A 1 143 ? -21.733 3.338 15.739 1.00 92.31 143 GLU A O 1
ATOM 1131 N N . GLU A 1 144 ? -23.334 4.897 15.812 1.00 90.94 144 GLU A N 1
ATOM 1132 C CA . GLU A 1 144 ? -24.336 4.149 15.048 1.00 90.94 144 GLU A CA 1
ATOM 1133 C C . GLU A 1 144 ? -24.167 4.288 13.529 1.00 90.94 144 GLU A C 1
ATOM 1135 O O . GLU A 1 144 ? -24.825 3.574 12.772 1.00 90.94 144 GLU A O 1
ATOM 1140 N N . ASN A 1 145 ? -23.317 5.213 13.075 1.00 94.81 145 ASN A N 1
ATOM 1141 C CA . ASN A 1 145 ? -23.124 5.530 11.665 1.00 94.81 145 ASN A CA 1
ATOM 1142 C C . ASN A 1 145 ? -21.644 5.451 11.280 1.00 94.81 145 ASN A C 1
ATOM 1144 O O . ASN A 1 145 ? -21.032 6.441 10.868 1.00 94.81 145 ASN A O 1
ATOM 1148 N N . VAL A 1 146 ? -21.080 4.249 11.420 1.00 97.31 146 VAL A N 1
ATOM 1149 C CA . VAL A 1 146 ? -19.720 3.898 11.000 1.00 97.31 146 VAL A CA 1
ATOM 1150 C C . VAL A 1 146 ? -19.776 2.896 9.853 1.00 97.31 146 VAL A C 1
ATOM 1152 O O . VAL A 1 146 ? -20.543 1.938 9.872 1.00 97.31 146 VAL A O 1
ATOM 1155 N N . SER A 1 147 ? -18.953 3.118 8.836 1.00 97.75 147 SER A N 1
ATOM 1156 C CA . SER A 1 147 ? -18.746 2.208 7.713 1.00 97.75 147 SER A CA 1
ATOM 1157 C C . SER A 1 147 ? -17.297 1.738 7.685 1.00 97.75 147 SER A C 1
ATOM 1159 O O . SER A 1 147 ? -16.382 2.541 7.873 1.00 97.75 147 SER A O 1
ATOM 1161 N N . ILE A 1 148 ? -17.101 0.446 7.427 1.00 98.44 148 ILE A N 1
ATOM 1162 C CA . ILE A 1 148 ? -15.792 -0.200 7.325 1.00 98.44 148 ILE A CA 1
ATOM 1163 C C . ILE A 1 148 ? -15.715 -0.924 5.983 1.00 98.44 148 ILE A C 1
ATOM 1165 O O . ILE A 1 148 ? -16.614 -1.691 5.639 1.00 98.44 148 ILE A O 1
ATOM 1169 N N . GLU A 1 149 ? -14.615 -0.736 5.259 1.00 98.31 149 GLU A N 1
ATOM 1170 C CA . GLU A 1 149 ? -14.232 -1.615 4.155 1.00 98.31 149 GLU A CA 1
ATOM 1171 C C . GLU A 1 149 ? -12.838 -2.197 4.397 1.00 98.31 149 GLU A C 1
ATOM 1173 O O . GLU A 1 149 ? -11.886 -1.476 4.708 1.00 98.31 149 GLU A O 1
ATOM 1178 N N . VAL A 1 150 ? -12.722 -3.514 4.213 1.00 98.38 150 VAL A N 1
ATOM 1179 C CA . VAL A 1 150 ? -11.481 -4.271 4.396 1.00 98.38 150 VAL A CA 1
ATOM 1180 C C . VAL A 1 150 ? -10.959 -4.739 3.046 1.00 98.38 150 VAL A C 1
ATOM 1182 O O . VAL A 1 150 ? -11.665 -5.395 2.279 1.00 98.38 150 VAL A O 1
ATOM 1185 N N . TYR A 1 151 ? -9.694 -4.449 2.769 1.00 97.75 151 TYR A N 1
ATOM 1186 C CA . TYR A 1 151 ? -9.016 -4.806 1.535 1.00 97.75 151 TYR A CA 1
ATOM 1187 C C . TYR A 1 151 ? -7.801 -5.682 1.805 1.00 97.75 151 TYR A C 1
ATOM 1189 O O . TYR A 1 151 ? -6.984 -5.410 2.683 1.00 97.75 151 TYR A O 1
ATOM 1197 N N . TYR A 1 152 ? -7.649 -6.707 0.977 1.00 97.69 152 TYR A N 1
ATOM 1198 C CA . TYR A 1 152 ? -6.418 -7.463 0.849 1.00 97.69 152 TYR A CA 1
ATOM 1199 C C . TYR A 1 152 ? -5.563 -6.860 -0.258 1.00 97.69 152 TYR A C 1
ATOM 1201 O O . TYR A 1 152 ? -5.979 -6.867 -1.415 1.00 97.69 152 TYR A O 1
ATOM 1209 N N . VAL A 1 153 ? -4.385 -6.335 0.072 1.00 97.50 153 VAL A N 1
ATOM 1210 C CA . VAL A 1 153 ? -3.470 -5.704 -0.886 1.00 97.50 153 VAL A CA 1
ATOM 1211 C C . VAL A 1 153 ? -2.271 -6.623 -1.088 1.00 97.50 153 VAL A C 1
ATOM 1213 O O . VAL A 1 153 ? -1.577 -6.954 -0.134 1.00 97.50 153 VAL A O 1
ATOM 1216 N N . PHE A 1 154 ? -2.028 -7.038 -2.329 1.00 94.94 154 PHE A N 1
ATOM 1217 C CA . PHE A 1 154 ? -1.039 -8.068 -2.697 1.00 94.94 154 PHE A CA 1
ATOM 1218 C C . PHE A 1 154 ? -0.059 -7.590 -3.780 1.00 94.94 154 PHE A C 1
ATOM 1220 O O . PHE A 1 154 ? 0.585 -8.375 -4.474 1.00 94.94 154 PHE A O 1
ATOM 1227 N N . GLY A 1 155 ? 0.030 -6.277 -3.969 1.00 91.94 155 GLY A N 1
ATOM 1228 C CA . GLY A 1 155 ? 0.960 -5.646 -4.893 1.00 91.94 155 GLY A CA 1
ATOM 1229 C C . GLY A 1 155 ? 0.910 -4.126 -4.783 1.00 91.94 155 GLY A C 1
ATOM 1230 O O . GLY A 1 155 ? 0.052 -3.560 -4.106 1.00 91.94 155 GLY A O 1
ATOM 1231 N N . ALA A 1 156 ? 1.817 -3.457 -5.489 1.00 87.38 156 ALA A N 1
ATOM 1232 C CA . ALA A 1 156 ? 1.946 -2.001 -5.474 1.00 87.38 156 ALA A CA 1
ATOM 1233 C C . ALA A 1 156 ? 1.228 -1.287 -6.641 1.00 87.38 156 ALA A C 1
ATOM 1235 O O . ALA A 1 156 ? 1.460 -0.099 -6.859 1.00 87.38 156 ALA A O 1
ATOM 1236 N N . THR A 1 157 ? 0.385 -1.983 -7.412 1.00 82.62 157 THR A N 1
ATOM 1237 C CA . THR A 1 157 ? -0.255 -1.430 -8.617 1.00 82.62 157 THR A CA 1
ATOM 1238 C C . THR A 1 157 ? -1.771 -1.296 -8.470 1.00 82.62 157 THR A C 1
ATOM 1240 O O . THR A 1 157 ? -2.394 -1.718 -7.500 1.00 82.62 157 THR A O 1
ATOM 1243 N N . ASP A 1 158 ? -2.371 -0.667 -9.470 1.00 73.75 158 ASP A N 1
ATOM 1244 C CA . ASP A 1 158 ? -3.764 -0.225 -9.581 1.00 73.75 158 ASP A CA 1
ATOM 1245 C C . ASP A 1 158 ? -4.835 -1.283 -9.318 1.00 73.75 158 ASP A C 1
ATOM 1247 O O . ASP A 1 158 ? -5.979 -0.936 -9.029 1.00 73.75 158 ASP A O 1
ATOM 1251 N N . GLU A 1 159 ? -4.477 -2.550 -9.482 1.00 77.25 159 GLU A N 1
ATOM 1252 C CA . GLU A 1 159 ? -5.394 -3.692 -9.484 1.00 77.25 159 GLU A CA 1
ATOM 1253 C C . GLU A 1 159 ? -4.960 -4.783 -8.514 1.00 77.25 159 GLU A C 1
ATOM 1255 O O . GLU A 1 159 ? -5.576 -5.841 -8.444 1.00 77.25 159 GLU A O 1
ATOM 1260 N N . THR A 1 160 ? -3.896 -4.548 -7.750 1.00 89.25 160 THR A N 1
ATOM 1261 C CA . THR A 1 160 ? -3.361 -5.551 -6.831 1.00 89.25 160 THR A CA 1
ATOM 1262 C C . THR A 1 160 ? -3.951 -5.400 -5.435 1.00 89.25 160 THR A C 1
ATOM 1264 O O . THR A 1 160 ? -3.228 -5.387 -4.437 1.00 89.25 160 THR A O 1
ATOM 1267 N N . TYR A 1 161 ? -5.272 -5.237 -5.376 1.00 94.06 161 TYR A N 1
ATOM 1268 C CA . TYR A 1 161 ? -6.058 -5.271 -4.152 1.00 94.06 161 TYR A CA 1
ATOM 1269 C C . TYR A 1 161 ? -7.424 -5.915 -4.399 1.00 94.06 161 TYR A C 1
ATOM 1271 O O . TYR A 1 161 ? -7.955 -5.885 -5.508 1.00 94.06 161 TYR A O 1
ATOM 1279 N N . LYS A 1 162 ? -8.003 -6.488 -3.346 1.00 93.69 162 LYS A N 1
ATOM 1280 C CA . LYS A 1 162 ? -9.304 -7.160 -3.358 1.00 93.69 162 LYS A CA 1
ATOM 1281 C C . LYS A 1 162 ? -10.123 -6.691 -2.162 1.00 93.69 162 LYS A C 1
ATOM 1283 O O . LYS A 1 162 ? -9.652 -6.789 -1.033 1.00 93.69 162 LYS A O 1
ATOM 1288 N N . LEU A 1 163 ? -11.340 -6.206 -2.410 1.00 95.38 163 LEU A N 1
ATOM 1289 C CA . LEU A 1 163 ? -12.317 -5.955 -1.350 1.00 95.38 163 LEU A CA 1
ATOM 1290 C C . LEU A 1 163 ? -12.742 -7.299 -0.748 1.00 95.38 163 LEU A C 1
ATOM 1292 O O . LEU A 1 163 ? -13.199 -8.188 -1.469 1.00 95.38 163 LEU A O 1
ATOM 1296 N N . VAL A 1 164 ? -12.615 -7.442 0.567 1.00 95.75 164 VAL A N 1
ATOM 1297 C CA . VAL A 1 164 ? -13.044 -8.632 1.306 1.00 95.75 164 VAL A CA 1
ATOM 1298 C C . VAL A 1 164 ? -14.432 -8.361 1.885 1.00 95.75 164 VAL A C 1
ATOM 1300 O O . VAL A 1 164 ? -14.602 -8.138 3.079 1.00 95.75 164 VAL A O 1
ATOM 1303 N N . SER A 1 165 ? -15.444 -8.349 1.015 1.00 92.44 165 SER A N 1
ATOM 1304 C CA . SER A 1 165 ? -16.799 -7.861 1.330 1.00 92.44 165 SER A CA 1
ATOM 1305 C C . SER A 1 165 ? -17.523 -8.611 2.455 1.00 92.44 165 SER A C 1
ATOM 1307 O O . SER A 1 165 ? -18.538 -8.130 2.948 1.00 92.44 165 SER A O 1
ATOM 1309 N N . SER A 1 166 ? -17.043 -9.793 2.848 1.00 91.69 166 SER A N 1
ATOM 1310 C CA . SER A 1 166 ? -17.584 -10.560 3.974 1.00 91.69 166 SER A CA 1
ATOM 1311 C C . SER A 1 166 ? -17.190 -10.003 5.347 1.00 91.69 166 SER A C 1
ATOM 1313 O O . SER A 1 166 ? -17.721 -10.480 6.344 1.00 91.69 166 SER A O 1
ATOM 1315 N N . TYR A 1 167 ? -16.276 -9.028 5.414 1.00 94.44 167 TYR A N 1
ATOM 1316 C CA . TYR A 1 167 ? -15.796 -8.439 6.665 1.00 94.44 167 TYR A CA 1
ATOM 1317 C C . TYR A 1 167 ? -16.100 -6.941 6.712 1.00 94.44 167 TYR A C 1
ATOM 1319 O O . TYR A 1 167 ? -15.557 -6.156 5.938 1.00 94.44 167 TYR A O 1
ATOM 1327 N N . ASN A 1 168 ? -16.968 -6.561 7.649 1.00 93.75 168 ASN A N 1
ATOM 1328 C CA . ASN A 1 168 ? -17.392 -5.182 7.916 1.00 93.75 168 ASN A CA 1
ATOM 1329 C C . ASN A 1 168 ? -17.263 -4.797 9.406 1.00 93.75 168 ASN A C 1
ATOM 1331 O O . ASN A 1 168 ? -17.735 -3.739 9.810 1.00 93.75 168 ASN A O 1
ATOM 1335 N N . THR A 1 169 ? -16.609 -5.643 10.208 1.00 96.25 169 THR A N 1
ATOM 1336 C CA . THR A 1 169 ? -16.240 -5.402 11.611 1.00 96.25 169 THR A CA 1
ATOM 1337 C C . THR A 1 169 ? -14.744 -5.654 11.806 1.00 96.25 169 THR A C 1
ATOM 1339 O O . THR A 1 169 ? -14.080 -6.214 10.931 1.00 96.25 169 THR A O 1
ATOM 1342 N N . LEU A 1 170 ? -14.204 -5.264 12.964 1.00 98.06 170 LEU A N 1
ATOM 1343 C CA . LEU A 1 170 ? -12.805 -5.512 13.333 1.00 98.06 170 LEU A CA 1
ATOM 1344 C C . LEU A 1 170 ? -12.594 -6.851 14.062 1.00 98.06 170 LEU A C 1
ATOM 1346 O O . LEU A 1 170 ? -11.473 -7.139 14.466 1.00 98.06 170 LEU A O 1
ATOM 1350 N N . ASP A 1 171 ? -13.626 -7.694 14.204 1.00 97.88 171 ASP A N 1
ATOM 1351 C CA . ASP A 1 171 ? -13.571 -8.918 15.030 1.00 97.88 171 ASP A CA 1
ATOM 1352 C C . ASP A 1 171 ? -12.484 -9.902 14.577 1.00 97.88 171 ASP A C 1
ATOM 1354 O O . ASP A 1 171 ? -11.859 -10.580 15.388 1.00 97.88 171 ASP A O 1
ATOM 1358 N N . PHE A 1 172 ? -12.176 -9.940 13.279 1.00 97.69 172 PHE A N 1
ATOM 1359 C CA . PHE A 1 172 ? -11.109 -10.796 12.759 1.00 97.69 172 PHE A CA 1
ATOM 1360 C C . PHE A 1 172 ? -9.710 -10.415 13.272 1.00 97.69 172 PHE A C 1
ATOM 1362 O O . PHE A 1 172 ? -8.793 -11.234 13.195 1.00 97.69 172 PHE A O 1
ATOM 1369 N N . LEU A 1 173 ? -9.549 -9.212 13.831 1.00 98.19 173 LEU A N 1
ATOM 1370 C CA . LEU A 1 173 ? -8.323 -8.734 14.465 1.00 98.19 173 LEU A CA 1
ATOM 1371 C C . LEU A 1 173 ? -8.206 -9.138 15.942 1.00 98.19 173 LEU A C 1
ATOM 1373 O O . LEU A 1 173 ? -7.227 -8.746 16.569 1.00 98.19 173 LEU A O 1
ATOM 1377 N N . GLU A 1 174 ? -9.145 -9.898 16.513 1.00 97.50 174 GLU A N 1
ATOM 1378 C CA . GLU A 1 174 ? -9.094 -10.334 17.918 1.00 97.50 174 GLU A CA 1
ATOM 1379 C C . GLU A 1 174 ? -7.794 -11.091 18.233 1.00 97.50 174 GLU A C 1
ATOM 1381 O O . GLU A 1 174 ? -7.075 -10.773 19.182 1.00 97.50 174 GLU A O 1
ATOM 1386 N N . ASN A 1 175 ? -7.460 -12.103 17.428 1.00 96.75 175 ASN A N 1
ATOM 1387 C CA . ASN A 1 175 ? -6.301 -12.954 17.669 1.00 96.75 175 ASN A CA 1
ATOM 1388 C C . ASN A 1 175 ? -5.770 -13.604 16.377 1.00 96.75 175 ASN A C 1
ATOM 1390 O O . ASN A 1 175 ? -6.303 -13.440 15.282 1.00 96.75 175 ASN A O 1
ATOM 1394 N N . LYS A 1 176 ? -4.669 -14.358 16.488 1.00 96.88 176 LYS A N 1
ATOM 1395 C CA . LYS A 1 176 ? -4.031 -15.000 15.325 1.00 96.88 176 LYS A CA 1
ATOM 1396 C C . LYS A 1 176 ? -4.905 -16.064 14.649 1.00 96.88 176 LYS A C 1
ATOM 1398 O O . LYS A 1 176 ? -4.711 -16.300 13.460 1.00 96.88 176 LYS A O 1
ATOM 1403 N N . LEU A 1 177 ? -5.823 -16.709 15.375 1.00 96.75 177 LEU A N 1
ATOM 1404 C CA . LEU A 1 177 ? -6.720 -17.725 14.814 1.00 96.75 177 LEU A CA 1
ATOM 1405 C C . LEU A 1 177 ? -7.803 -17.064 13.957 1.00 96.75 177 LEU A C 1
ATOM 1407 O O . LEU A 1 177 ? -7.918 -17.405 12.781 1.00 96.75 177 LEU A O 1
ATOM 1411 N N . SER A 1 178 ? -8.509 -16.064 14.497 1.00 97.00 178 SER A N 1
ATOM 1412 C CA . SER A 1 178 ? -9.513 -15.290 13.749 1.00 97.00 178 SER A CA 1
ATOM 1413 C C . SER A 1 178 ? -8.900 -14.614 12.518 1.00 97.00 178 SER A C 1
ATOM 1415 O O . SER A 1 178 ? -9.476 -14.629 11.428 1.00 97.00 178 SER A O 1
ATOM 1417 N N . PHE A 1 179 ? -7.676 -14.095 12.657 1.00 97.94 179 PHE A N 1
ATOM 1418 C CA . PHE A 1 179 ? -6.954 -13.486 11.546 1.00 97.94 179 PHE A CA 1
ATOM 1419 C C . PHE A 1 179 ? -6.565 -14.505 10.472 1.00 97.94 179 PHE A C 1
ATOM 1421 O O . PHE A 1 179 ? -6.616 -14.192 9.286 1.00 97.94 179 PHE A O 1
ATOM 1428 N N . ALA A 1 180 ? -6.181 -15.729 10.848 1.00 96.62 180 ALA A N 1
ATOM 1429 C CA . ALA A 1 180 ? -5.836 -16.774 9.886 1.00 96.62 180 ALA A CA 1
ATOM 1430 C C . ALA A 1 180 ? -7.049 -17.215 9.048 1.00 96.62 180 ALA A C 1
ATOM 1432 O O . ALA A 1 180 ? -6.905 -17.469 7.849 1.00 96.62 180 ALA A O 1
ATOM 1433 N N . GLU A 1 181 ? -8.241 -17.266 9.647 1.00 95.88 181 GLU A N 1
ATOM 1434 C CA . GLU A 1 181 ? -9.492 -17.538 8.929 1.00 95.88 181 GLU A CA 1
ATOM 1435 C C . GLU A 1 181 ? -9.826 -16.421 7.941 1.00 95.88 181 GLU A C 1
ATOM 1437 O O . GLU A 1 181 ? -10.067 -16.696 6.761 1.00 95.88 181 GLU A O 1
ATOM 1442 N N . PHE A 1 182 ? -9.736 -15.165 8.392 1.00 96.81 182 PHE A N 1
ATOM 1443 C CA . PHE A 1 182 ? -9.836 -14.001 7.513 1.00 96.81 182 PHE A CA 1
ATOM 1444 C C . PHE A 1 182 ? -8.829 -14.080 6.366 1.00 96.81 182 PHE A C 1
ATOM 1446 O O . PHE A 1 182 ? -9.205 -13.943 5.206 1.00 96.81 182 PHE A O 1
ATOM 1453 N N . TYR A 1 183 ? -7.559 -14.358 6.663 1.00 96.00 183 TYR A N 1
ATOM 1454 C CA . TYR A 1 183 ? -6.491 -14.400 5.670 1.00 96.00 183 TYR A CA 1
ATOM 1455 C C . TYR A 1 183 ? -6.757 -15.462 4.597 1.00 96.00 183 TYR A C 1
ATOM 1457 O O . TYR A 1 183 ? -6.614 -15.207 3.400 1.00 96.00 183 TYR A O 1
ATOM 1465 N N . LYS A 1 184 ? -7.239 -16.641 5.001 1.00 93.19 184 LYS A N 1
ATOM 1466 C CA . LYS A 1 184 ? -7.641 -17.700 4.069 1.00 93.19 184 LYS A CA 1
ATOM 1467 C C . LYS A 1 184 ? -8.801 -17.272 3.163 1.00 93.19 184 LYS A C 1
ATOM 1469 O O . LYS A 1 184 ? -8.800 -17.631 1.991 1.00 93.19 184 LYS A O 1
ATOM 1474 N N . ALA A 1 185 ? -9.771 -16.519 3.679 1.00 91.62 185 ALA A N 1
ATOM 1475 C CA . ALA A 1 185 ? -10.889 -16.002 2.887 1.00 91.62 185 ALA A CA 1
ATOM 1476 C C . ALA A 1 185 ? -10.486 -14.823 1.976 1.00 91.62 185 ALA A C 1
ATOM 1478 O O . ALA A 1 185 ? -11.023 -14.658 0.879 1.00 91.62 185 ALA A O 1
ATOM 1479 N N . ALA A 1 186 ? -9.543 -14.001 2.434 1.00 92.88 186 ALA A N 1
ATOM 1480 C CA . ALA A 1 186 ? -9.079 -12.795 1.763 1.00 92.88 186 ALA A CA 1
ATOM 1481 C C . ALA A 1 186 ? -8.134 -13.091 0.590 1.00 92.88 186 ALA A C 1
ATOM 1483 O O . ALA A 1 186 ? -8.229 -12.447 -0.459 1.00 92.88 186 ALA A O 1
ATOM 1484 N N . THR A 1 187 ? -7.240 -14.070 0.762 1.00 91.25 187 THR A N 1
ATOM 1485 C CA . THR A 1 187 ? -6.260 -14.468 -0.257 1.00 91.25 187 THR A CA 1
ATOM 1486 C C . THR A 1 187 ? -6.922 -14.856 -1.581 1.00 91.25 187 THR A C 1
ATOM 1488 O O . THR A 1 187 ? -8.095 -15.231 -1.659 1.00 91.25 187 THR A O 1
ATOM 1491 N N . LEU A 1 188 ? -6.165 -14.697 -2.668 1.00 87.69 188 LEU A N 1
ATOM 1492 C CA . LEU A 1 188 ? -6.668 -14.981 -4.006 1.00 87.69 188 LEU A CA 1
ATOM 1493 C C . LEU A 1 188 ? -6.816 -16.488 -4.225 1.00 87.69 188 LEU A C 1
ATOM 1495 O O . LEU A 1 188 ? -5.881 -17.258 -3.994 1.00 87.69 188 LEU A O 1
ATOM 1499 N N . THR A 1 189 ? -7.969 -16.872 -4.758 1.00 86.56 189 THR A N 1
ATOM 1500 C CA . THR A 1 189 ? -8.197 -18.184 -5.373 1.00 86.56 189 THR A CA 1
ATOM 1501 C C . THR A 1 189 ? -7.299 -18.374 -6.599 1.00 86.56 189 THR A C 1
ATOM 1503 O O . THR A 1 189 ? -6.790 -17.405 -7.170 1.00 86.56 189 THR A O 1
ATOM 1506 N N . GLU A 1 190 ? -7.097 -19.617 -7.035 1.00 82.88 190 GLU A N 1
ATOM 1507 C CA . GLU A 1 190 ? -6.295 -19.895 -8.234 1.00 82.88 190 GLU A CA 1
ATOM 1508 C C . GLU A 1 190 ? -6.911 -19.255 -9.487 1.00 82.88 190 GLU A C 1
ATOM 1510 O O . GLU A 1 190 ? -6.197 -18.719 -10.335 1.00 82.88 190 GLU A O 1
ATOM 1515 N N . GLU A 1 191 ? -8.240 -19.198 -9.561 1.00 83.25 191 GLU A N 1
ATOM 1516 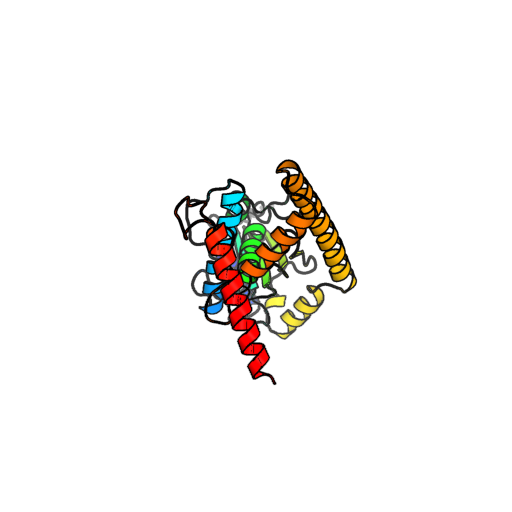C CA . GLU A 1 191 ? -8.971 -18.519 -10.627 1.00 83.25 191 GLU A CA 1
ATOM 1517 C C . GLU A 1 191 ? -8.721 -17.005 -10.610 1.00 83.25 191 GLU A C 1
ATOM 1519 O O . GLU A 1 191 ? -8.501 -16.394 -11.657 1.00 83.25 191 GLU A O 1
ATOM 1524 N N . GLU A 1 192 ? -8.723 -16.380 -9.429 1.00 84.94 192 GLU A N 1
ATOM 1525 C CA . GLU A 1 192 ? -8.391 -14.960 -9.281 1.00 84.94 192 GLU A CA 1
ATOM 1526 C C . GLU A 1 192 ? -6.941 -14.673 -9.669 1.00 84.94 192 GLU A C 1
ATOM 1528 O O . GLU A 1 192 ? -6.693 -13.729 -10.420 1.00 84.94 192 GLU A O 1
ATOM 1533 N N . LYS A 1 193 ? -5.992 -15.505 -9.222 1.00 83.94 193 LYS A N 1
ATOM 1534 C CA . LYS A 1 193 ? -4.580 -15.392 -9.620 1.00 83.94 193 LYS A CA 1
ATOM 1535 C C . LYS A 1 193 ? -4.423 -15.510 -11.134 1.00 83.94 193 LYS A C 1
ATOM 1537 O O . LYS A 1 193 ? -3.690 -14.726 -11.734 1.00 83.94 193 LYS A O 1
ATOM 1542 N N . HIS A 1 194 ? -5.134 -16.448 -11.759 1.00 82.06 194 HIS A N 1
ATOM 1543 C CA . HIS A 1 194 ? -5.112 -16.625 -13.207 1.00 82.06 194 HIS A CA 1
ATOM 1544 C C . HIS A 1 194 ? -5.652 -15.393 -13.946 1.00 82.06 194 HIS A C 1
ATOM 1546 O O . HIS A 1 194 ? -5.029 -14.939 -14.905 1.00 82.06 194 HIS A O 1
ATOM 1552 N N . ARG A 1 195 ? -6.755 -14.794 -13.473 1.00 84.25 195 ARG A N 1
ATOM 1553 C CA . ARG A 1 195 ? -7.278 -13.539 -14.042 1.00 84.25 195 ARG A CA 1
ATOM 1554 C C . ARG A 1 195 ? -6.280 -12.391 -13.921 1.00 84.25 195 ARG A C 1
ATOM 1556 O O . ARG A 1 195 ? -5.994 -11.743 -14.922 1.00 84.25 195 ARG A O 1
ATOM 1563 N N . VAL A 1 196 ? -5.685 -12.197 -12.741 1.00 83.19 196 VAL A N 1
ATOM 1564 C CA . VAL A 1 196 ? -4.647 -11.172 -12.526 1.00 83.19 196 VAL A CA 1
ATOM 1565 C C . VAL A 1 196 ? -3.470 -11.370 -13.487 1.00 83.19 196 VAL A C 1
ATOM 1567 O O . VAL A 1 196 ? -2.941 -10.401 -14.032 1.00 83.19 196 VAL A O 1
ATOM 1570 N N . LEU A 1 197 ? -3.068 -12.620 -13.735 1.00 82.12 197 LEU A N 1
ATOM 1571 C CA . LEU A 1 197 ? -2.001 -12.940 -14.681 1.00 82.12 197 LEU A CA 1
ATOM 1572 C C . LEU A 1 197 ? -2.376 -12.570 -16.126 1.00 82.12 197 LEU A C 1
ATOM 1574 O O . LEU A 1 197 ? -1.559 -11.965 -16.822 1.00 82.12 197 LEU A O 1
ATOM 1578 N N . ILE A 1 198 ? -3.602 -12.882 -16.560 1.00 83.25 198 ILE A N 1
ATOM 1579 C CA . ILE A 1 198 ? -4.115 -12.506 -17.888 1.00 83.25 198 ILE A CA 1
ATOM 1580 C C . ILE A 1 198 ? -4.143 -10.981 -18.046 1.00 83.25 198 ILE A C 1
ATOM 1582 O O . ILE A 1 198 ? -3.623 -10.456 -19.034 1.00 83.25 198 ILE A O 1
ATOM 1586 N N . ASP A 1 199 ? -4.699 -10.265 -17.070 1.00 83.38 199 ASP A N 1
ATOM 1587 C CA . ASP A 1 199 ? -4.831 -8.806 -17.122 1.00 83.38 199 ASP A CA 1
ATOM 1588 C C . ASP A 1 199 ? -3.454 -8.123 -17.135 1.00 83.38 199 ASP A C 1
ATOM 1590 O O . ASP A 1 199 ? -3.196 -7.213 -17.930 1.00 83.38 199 ASP A O 1
ATOM 1594 N N . SER A 1 200 ? -2.522 -8.621 -16.317 1.00 82.56 200 SER A N 1
ATOM 1595 C CA . SER A 1 200 ? -1.125 -8.179 -16.307 1.00 82.56 200 SER A CA 1
ATOM 1596 C C . SER A 1 200 ? -0.448 -8.403 -17.663 1.00 82.56 200 SER A C 1
ATOM 1598 O O . SER A 1 200 ? 0.207 -7.502 -18.197 1.00 82.56 200 SER A O 1
ATOM 1600 N N . GLN A 1 201 ? -0.657 -9.569 -18.281 1.00 85.12 201 GLN A N 1
ATOM 1601 C CA . GLN A 1 201 ? -0.128 -9.869 -19.610 1.00 85.12 201 GLN A CA 1
ATOM 1602 C C . GLN A 1 201 ? -0.704 -8.927 -20.677 1.00 85.12 201 GLN A C 1
ATOM 1604 O O . GLN A 1 201 ? 0.051 -8.414 -21.508 1.00 85.12 201 GLN A O 1
ATOM 1609 N N . ALA A 1 202 ? -2.012 -8.662 -20.649 1.00 86.56 202 ALA A N 1
ATOM 1610 C CA . ALA A 1 202 ? -2.665 -7.749 -21.584 1.00 86.56 202 ALA A CA 1
ATOM 1611 C C . ALA A 1 202 ? -2.094 -6.323 -21.477 1.00 86.56 202 ALA A C 1
ATOM 1613 O O . ALA A 1 202 ? -1.756 -5.707 -22.492 1.00 86.56 202 ALA A O 1
ATOM 1614 N N . LYS A 1 203 ? -1.884 -5.828 -20.252 1.00 83.69 203 LYS A N 1
ATOM 1615 C CA . LYS A 1 203 ? -1.250 -4.523 -20.004 1.00 83.69 203 LYS A CA 1
ATOM 1616 C C . LYS A 1 203 ? 0.195 -4.464 -20.473 1.00 83.69 203 LYS A C 1
ATOM 1618 O O . LYS A 1 203 ? 0.593 -3.499 -21.124 1.00 83.69 203 LYS A O 1
ATOM 1623 N N . LEU A 1 204 ? 0.988 -5.497 -20.189 1.00 85.19 204 LEU A N 1
ATOM 1624 C CA . LEU A 1 204 ? 2.371 -5.577 -20.665 1.00 85.19 204 LEU A CA 1
ATOM 1625 C C . LEU A 1 204 ? 2.437 -5.529 -22.194 1.00 85.19 204 LEU A C 1
ATOM 1627 O O . LEU A 1 204 ? 3.288 -4.833 -22.750 1.00 85.19 204 LEU A O 1
ATOM 1631 N N . GLN A 1 205 ? 1.513 -6.199 -22.884 1.00 89.12 205 GLN A N 1
ATOM 1632 C CA . GLN A 1 205 ? 1.409 -6.113 -24.341 1.00 89.12 205 GLN A CA 1
ATOM 1633 C C . GLN A 1 205 ? 1.047 -4.701 -24.816 1.00 89.12 205 GLN A C 1
ATOM 1635 O O . GLN A 1 205 ? 1.588 -4.237 -25.823 1.00 89.12 205 GLN A O 1
ATOM 1640 N N . GLU A 1 206 ? 0.157 -3.999 -24.115 1.00 90.12 206 GLU A N 1
ATOM 1641 C CA . GLU A 1 206 ? -0.190 -2.613 -24.432 1.00 90.12 206 GLU A CA 1
ATOM 1642 C C . GLU A 1 206 ? 1.020 -1.676 -24.288 1.00 90.12 206 GLU A C 1
ATOM 1644 O O . GLU A 1 206 ? 1.334 -0.921 -25.216 1.00 90.12 206 GLU A O 1
ATOM 1649 N N . TYR A 1 207 ? 1.749 -1.760 -23.171 1.00 86.88 207 TYR A N 1
ATOM 1650 C CA . TYR A 1 207 ? 2.964 -0.973 -22.954 1.00 86.88 207 TYR A CA 1
ATOM 1651 C C . TYR A 1 207 ? 4.049 -1.302 -23.979 1.00 86.88 207 TYR A C 1
ATOM 1653 O O . TYR A 1 207 ? 4.655 -0.388 -24.539 1.00 86.88 207 TYR A O 1
ATOM 1661 N N . ALA A 1 208 ? 4.249 -2.582 -24.302 1.00 89.44 208 ALA A N 1
ATOM 1662 C CA . ALA A 1 208 ? 5.192 -3.000 -25.334 1.00 89.44 208 ALA A CA 1
ATOM 1663 C C . ALA A 1 208 ? 4.834 -2.406 -26.707 1.00 89.44 208 ALA A C 1
ATOM 1665 O O . ALA A 1 208 ? 5.715 -1.911 -27.412 1.00 89.44 208 ALA A O 1
ATOM 1666 N N . LYS A 1 209 ? 3.544 -2.374 -27.078 1.00 92.88 209 LYS A N 1
ATOM 1667 C CA . LYS A 1 209 ? 3.075 -1.725 -28.317 1.00 92.88 209 LYS A CA 1
ATOM 1668 C C . LYS A 1 209 ? 3.352 -0.220 -28.310 1.00 92.88 209 LYS A C 1
ATOM 1670 O O . LYS A 1 209 ? 3.852 0.304 -29.307 1.00 92.88 209 LYS A O 1
ATOM 1675 N N . LYS A 1 210 ? 3.060 0.467 -27.199 1.00 92.31 210 LYS A N 1
ATOM 1676 C CA . LYS A 1 210 ? 3.328 1.906 -27.027 1.00 92.31 210 LYS A CA 1
ATOM 1677 C C . LYS A 1 210 ? 4.821 2.216 -27.151 1.00 92.31 210 LYS A C 1
ATOM 1679 O O . LYS A 1 210 ? 5.193 3.070 -27.953 1.00 92.31 210 LYS A O 1
ATOM 1684 N N . LEU A 1 211 ? 5.670 1.478 -26.437 1.00 91.69 211 LEU A N 1
ATOM 1685 C CA . LEU A 1 211 ? 7.125 1.628 -26.487 1.00 91.69 211 LEU A CA 1
ATOM 1686 C C . LEU A 1 211 ? 7.675 1.335 -27.890 1.00 91.69 211 LEU A C 1
ATOM 1688 O O . LEU A 1 211 ? 8.489 2.093 -28.412 1.00 91.69 211 LEU A O 1
ATOM 1692 N N . ASN A 1 212 ? 7.191 0.278 -28.546 1.00 91.31 212 ASN A N 1
ATOM 1693 C CA . ASN A 1 212 ? 7.594 -0.059 -29.909 1.00 91.31 212 ASN A CA 1
ATOM 1694 C C . ASN A 1 212 ? 7.235 1.049 -30.913 1.00 91.31 212 ASN A C 1
ATOM 1696 O O . ASN A 1 212 ? 8.052 1.383 -31.773 1.00 91.31 212 ASN A O 1
ATOM 1700 N N . LYS A 1 213 ? 6.040 1.644 -30.788 1.00 93.19 213 LYS A N 1
ATOM 1701 C CA . LYS A 1 213 ? 5.616 2.793 -31.601 1.00 93.19 213 LYS A CA 1
ATOM 1702 C C . LYS A 1 213 ? 6.488 4.022 -31.332 1.00 93.19 213 LYS A C 1
ATOM 1704 O O . LYS A 1 213 ? 6.918 4.665 -32.282 1.00 93.19 213 LYS A O 1
ATOM 1709 N N . LEU A 1 214 ? 6.791 4.312 -30.066 1.00 93.50 214 LEU A N 1
ATOM 1710 C CA . LEU A 1 214 ? 7.678 5.412 -29.682 1.00 93.50 214 LEU A CA 1
ATOM 1711 C C . LEU A 1 214 ? 9.062 5.258 -30.329 1.00 93.50 214 LEU A C 1
ATOM 1713 O O . LEU A 1 214 ? 9.509 6.149 -31.045 1.00 93.50 214 LEU A O 1
ATOM 1717 N N . MET A 1 215 ? 9.704 4.100 -30.161 1.00 93.62 215 MET A N 1
ATOM 1718 C CA . MET A 1 215 ? 11.018 3.829 -30.757 1.00 93.62 215 MET A CA 1
ATOM 1719 C C . MET A 1 215 ? 10.987 3.898 -32.290 1.00 93.62 215 MET A C 1
ATOM 1721 O O . MET A 1 215 ? 11.933 4.381 -32.907 1.00 93.62 215 MET A O 1
ATOM 1725 N N . HIS A 1 216 ? 9.893 3.453 -32.919 1.00 92.81 216 HIS A N 1
ATOM 1726 C CA . HIS A 1 216 ? 9.714 3.590 -34.363 1.00 92.81 216 HIS A CA 1
ATOM 1727 C C . HIS A 1 216 ? 9.667 5.045 -34.825 1.00 92.81 216 HIS A C 1
ATOM 1729 O O . HIS A 1 216 ? 10.350 5.385 -35.788 1.00 92.81 216 HIS A O 1
ATOM 1735 N N . ASN A 1 217 ? 8.914 5.891 -34.123 1.00 94.69 217 ASN A N 1
ATOM 1736 C CA . ASN A 1 217 ? 8.808 7.315 -34.433 1.00 94.69 217 ASN A CA 1
ATOM 1737 C C . ASN A 1 217 ? 10.159 8.041 -34.300 1.00 94.69 217 ASN A C 1
ATOM 1739 O O . ASN A 1 217 ? 10.399 9.007 -35.013 1.00 94.69 217 ASN A O 1
ATOM 1743 N N . HIS A 1 218 ? 11.055 7.546 -33.440 1.00 94.00 218 HIS A N 1
ATOM 1744 C CA . HIS A 1 218 ? 12.435 8.029 -33.302 1.00 94.00 218 HIS A CA 1
ATOM 1745 C C . HIS A 1 218 ? 13.429 7.376 -34.283 1.00 94.00 218 HIS A C 1
ATOM 1747 O O . HIS A 1 218 ? 14.635 7.435 -34.063 1.00 94.00 218 HIS A O 1
ATOM 1753 N N . ALA A 1 219 ? 12.946 6.732 -35.351 1.00 95.69 219 ALA A N 1
ATOM 1754 C CA . ALA A 1 219 ? 13.762 6.054 -36.365 1.00 95.69 219 ALA A CA 1
ATOM 1755 C C . ALA A 1 219 ? 14.699 4.952 -35.819 1.00 95.69 219 ALA A C 1
ATOM 1757 O O . ALA A 1 219 ? 15.639 4.534 -36.494 1.00 95.69 219 ALA A O 1
ATOM 1758 N N . ILE A 1 220 ? 14.415 4.412 -34.628 1.00 94.00 220 ILE A N 1
ATOM 1759 C CA . ILE A 1 220 ? 15.164 3.288 -34.061 1.00 94.00 220 ILE A CA 1
ATOM 1760 C C . ILE A 1 220 ? 14.721 2.005 -34.772 1.00 94.00 220 ILE A C 1
ATOM 1762 O O . ILE A 1 220 ? 13.536 1.642 -34.771 1.00 94.00 220 ILE A O 1
ATOM 1766 N N . THR A 1 221 ? 15.668 1.292 -35.380 1.00 93.75 221 THR A N 1
ATOM 1767 C CA . THR A 1 221 ? 15.409 0.053 -36.133 1.00 93.75 221 THR A CA 1
ATOM 1768 C C . THR A 1 221 ? 15.053 -1.115 -35.211 1.00 93.75 221 THR A C 1
ATOM 1770 O O . THR A 1 221 ? 15.419 -1.126 -34.038 1.00 93.75 221 THR A O 1
ATOM 1773 N N . ALA A 1 222 ? 14.354 -2.135 -35.720 1.00 90.25 222 ALA A N 1
ATOM 1774 C CA . ALA A 1 222 ? 13.958 -3.290 -34.907 1.00 90.25 222 ALA A CA 1
ATOM 1775 C C . ALA A 1 222 ? 15.142 -3.996 -34.197 1.00 90.25 222 ALA A C 1
ATOM 1777 O O . ALA A 1 222 ? 15.014 -4.248 -32.998 1.00 90.25 222 ALA A O 1
ATOM 1778 N N . PRO A 1 223 ? 16.309 -4.232 -34.840 1.00 92.38 223 PRO A N 1
ATOM 1779 C CA . PRO A 1 223 ? 17.477 -4.784 -34.146 1.00 92.38 223 PRO A CA 1
ATOM 1780 C C . PRO A 1 223 ? 17.995 -3.881 -33.018 1.00 92.38 223 PRO A C 1
ATOM 1782 O O . PRO A 1 223 ? 18.320 -4.365 -31.935 1.00 92.38 223 PRO A O 1
ATOM 1785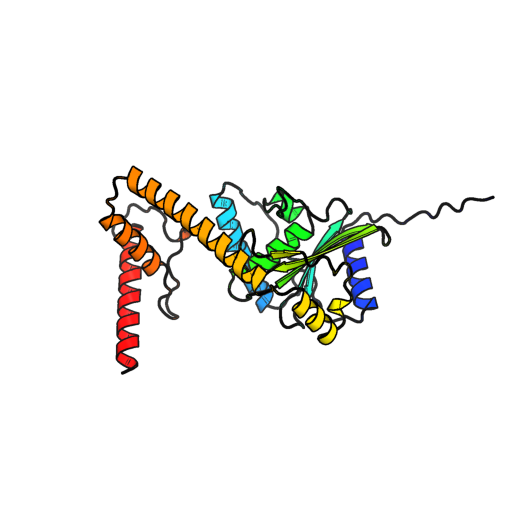 N N . GLN A 1 224 ? 18.014 -2.560 -33.229 1.00 93.81 224 GLN A N 1
ATOM 1786 C CA . GLN A 1 224 ? 18.429 -1.604 -32.198 1.00 93.81 224 GLN A CA 1
ATOM 1787 C C . GLN A 1 224 ? 17.466 -1.595 -31.008 1.00 93.81 224 GLN A C 1
ATOM 1789 O O . GLN A 1 224 ? 17.916 -1.533 -29.870 1.00 93.81 224 GLN A O 1
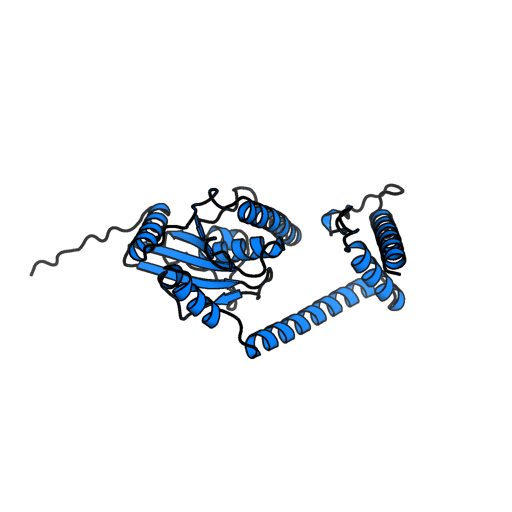ATOM 1794 N N . ARG A 1 225 ? 16.149 -1.707 -31.234 1.00 93.19 225 ARG A N 1
ATOM 1795 C CA . ARG A 1 225 ? 15.147 -1.752 -30.148 1.00 93.19 225 ARG A CA 1
ATOM 1796 C C . ARG A 1 225 ? 15.421 -2.886 -29.167 1.00 93.19 225 ARG A C 1
ATOM 1798 O O . ARG A 1 225 ? 15.354 -2.671 -27.961 1.00 93.19 225 ARG A O 1
ATOM 1805 N N . VAL A 1 226 ? 15.762 -4.070 -29.683 1.00 90.62 226 VAL A N 1
ATOM 1806 C CA . VAL A 1 226 ? 16.130 -5.227 -28.851 1.00 90.62 226 VAL A CA 1
ATOM 1807 C C . VAL A 1 226 ? 17.337 -4.890 -27.977 1.00 90.62 226 VAL A C 1
ATOM 1809 O O . VAL A 1 226 ? 17.321 -5.169 -26.777 1.00 90.62 226 VAL A O 1
ATOM 1812 N N . LEU A 1 227 ? 18.353 -4.242 -28.555 1.00 91.06 227 LEU A N 1
ATOM 1813 C CA . LEU A 1 227 ? 19.550 -3.825 -27.830 1.00 91.06 227 LEU A CA 1
ATOM 1814 C C . LEU A 1 227 ? 19.243 -2.773 -26.755 1.00 91.06 227 LEU A C 1
ATOM 1816 O O . LEU A 1 227 ? 19.684 -2.937 -25.622 1.00 91.06 227 LEU A O 1
ATOM 1820 N N . TYR A 1 228 ? 18.455 -1.741 -27.072 1.00 90.56 228 TYR A N 1
ATOM 1821 C CA . TYR A 1 228 ? 18.078 -0.696 -26.114 1.00 90.56 228 TYR A CA 1
ATOM 1822 C C . TYR A 1 228 ? 17.310 -1.265 -24.922 1.00 90.56 228 TYR A C 1
ATOM 1824 O O . TYR A 1 228 ? 17.688 -1.017 -23.780 1.00 90.56 228 TYR A O 1
ATOM 1832 N N . VAL A 1 229 ? 16.275 -2.073 -25.170 1.00 91.06 229 VAL A N 1
ATOM 1833 C CA . VAL A 1 229 ? 15.481 -2.684 -24.093 1.00 91.06 229 VAL A CA 1
ATOM 1834 C C . VAL A 1 229 ? 16.353 -3.599 -23.232 1.00 91.06 229 VAL A C 1
ATOM 1836 O O . VAL A 1 229 ? 16.318 -3.503 -22.008 1.00 91.06 229 VAL A O 1
ATOM 1839 N N . SER A 1 230 ? 17.185 -4.439 -23.854 1.00 92.44 230 SER A N 1
ATOM 1840 C CA . SER A 1 230 ? 18.086 -5.341 -23.122 1.00 92.44 230 SER A CA 1
ATOM 1841 C C . SER A 1 230 ? 19.115 -4.571 -22.292 1.00 92.44 230 SER A C 1
ATOM 1843 O O . SER A 1 230 ? 19.351 -4.908 -21.135 1.00 92.44 230 SER A O 1
ATOM 1845 N N . GLY A 1 231 ? 19.696 -3.510 -22.859 1.00 93.75 231 GLY A N 1
ATOM 1846 C CA . GLY A 1 231 ? 20.635 -2.632 -22.169 1.00 93.75 231 GLY A CA 1
ATOM 1847 C C . GLY A 1 231 ? 20.004 -1.960 -20.952 1.00 93.75 231 GLY A C 1
ATOM 1848 O O . GLY A 1 231 ? 20.582 -2.008 -19.870 1.00 93.75 231 GLY A O 1
ATOM 1849 N N . MET A 1 232 ? 18.786 -1.425 -21.089 1.00 92.62 232 MET A N 1
ATOM 1850 C CA . MET A 1 232 ? 18.065 -0.805 -19.971 1.00 92.62 232 MET A CA 1
ATOM 1851 C C . MET A 1 232 ? 17.759 -1.815 -18.860 1.00 92.62 232 MET A C 1
ATOM 1853 O O . MET A 1 232 ? 18.003 -1.548 -17.686 1.00 92.62 232 MET A O 1
ATOM 1857 N N . LEU A 1 233 ? 17.284 -3.014 -19.213 1.00 92.06 233 LEU A N 1
ATOM 1858 C CA . LEU A 1 233 ? 17.011 -4.062 -18.226 1.00 92.06 233 LEU A CA 1
ATOM 1859 C C . LEU A 1 233 ? 18.274 -4.482 -17.466 1.00 92.06 233 LEU A C 1
ATOM 1861 O O . LEU A 1 233 ? 18.204 -4.744 -16.264 1.00 92.06 233 LEU A O 1
ATOM 1865 N N . LEU A 1 234 ? 19.424 -4.523 -18.147 1.00 94.44 234 LEU A N 1
ATOM 1866 C CA . LEU A 1 234 ? 20.720 -4.793 -17.525 1.00 94.44 234 LEU A CA 1
ATOM 1867 C C . LEU A 1 234 ? 21.182 -3.637 -16.631 1.00 94.44 234 LEU A C 1
ATOM 1869 O O . LEU A 1 234 ? 21.699 -3.891 -15.544 1.00 94.44 234 LEU A O 1
ATOM 1873 N N . SER A 1 235 ? 20.976 -2.381 -17.036 1.00 95.62 235 SER A N 1
ATOM 1874 C CA . SER A 1 235 ? 21.354 -1.229 -16.211 1.00 95.62 235 SER A CA 1
ATOM 1875 C C . SER A 1 235 ? 20.501 -1.098 -14.947 1.00 95.62 235 SER A C 1
ATOM 1877 O O . SER A 1 235 ? 20.969 -0.560 -13.950 1.00 95.62 235 SER A O 1
ATOM 1879 N N . MET A 1 236 ? 19.278 -1.634 -14.956 1.00 94.38 236 MET A N 1
ATOM 1880 C CA . MET A 1 236 ? 18.391 -1.702 -13.788 1.00 94.38 236 MET A CA 1
ATOM 1881 C C . MET A 1 236 ? 18.775 -2.795 -12.777 1.00 94.38 236 MET A C 1
ATOM 1883 O O . MET A 1 236 ? 18.152 -2.889 -11.720 1.00 94.38 236 MET A O 1
ATOM 1887 N N . GLN A 1 237 ? 19.760 -3.649 -13.071 1.00 93.62 237 GLN A N 1
ATOM 1888 C CA . GLN A 1 237 ? 20.160 -4.705 -12.141 1.00 93.62 237 GLN A CA 1
ATOM 1889 C C . GLN A 1 237 ? 21.050 -4.168 -11.018 1.00 93.62 237 GLN A C 1
ATOM 1891 O O . GLN A 1 237 ? 21.978 -3.385 -11.246 1.00 93.62 237 GLN A O 1
ATOM 1896 N N . ASP A 1 238 ? 20.802 -4.653 -9.801 1.00 93.12 238 ASP A N 1
ATOM 1897 C CA . ASP A 1 238 ? 21.685 -4.432 -8.659 1.00 93.12 238 ASP A CA 1
ATOM 1898 C C . ASP A 1 238 ? 23.049 -5.098 -8.906 1.00 93.12 238 ASP A C 1
ATOM 1900 O O . ASP A 1 238 ? 23.154 -6.240 -9.364 1.00 93.12 238 ASP A O 1
ATOM 1904 N N . ILE A 1 239 ? 24.120 -4.388 -8.561 1.00 92.12 239 ILE A N 1
ATOM 1905 C CA . ILE A 1 239 ? 25.487 -4.904 -8.565 1.00 92.12 239 ILE A CA 1
ATOM 1906 C C . ILE A 1 239 ? 25.760 -5.475 -7.177 1.00 92.12 239 ILE A C 1
ATOM 1908 O O . ILE A 1 239 ? 26.366 -4.815 -6.329 1.00 92.12 239 ILE A O 1
ATOM 1912 N N . ALA A 1 240 ? 25.289 -6.706 -6.959 1.00 87.19 240 ALA A N 1
ATOM 1913 C CA . ALA A 1 240 ? 25.340 -7.380 -5.662 1.00 87.19 240 ALA A CA 1
ATOM 1914 C C . ALA A 1 240 ? 24.844 -6.448 -4.531 1.00 87.19 240 ALA A C 1
ATOM 1916 O O . ALA A 1 240 ? 23.816 -5.788 -4.664 1.00 87.19 240 ALA A O 1
ATOM 1917 N N . ASP A 1 241 ? 25.585 -6.366 -3.434 1.00 84.12 241 ASP A N 1
ATOM 1918 C CA . ASP A 1 241 ? 25.380 -5.458 -2.307 1.00 84.12 241 ASP A CA 1
ATOM 1919 C C . ASP A 1 241 ? 26.069 -4.089 -2.484 1.00 84.12 241 ASP A C 1
ATOM 1921 O O . ASP A 1 241 ? 25.913 -3.204 -1.645 1.00 84.12 241 ASP A O 1
ATOM 1925 N N . LYS A 1 242 ? 26.811 -3.881 -3.582 1.00 88.19 242 LYS A N 1
ATOM 1926 C CA . LYS A 1 242 ? 27.677 -2.705 -3.778 1.00 88.19 242 LYS A CA 1
ATOM 1927 C C . LYS A 1 242 ? 26.936 -1.482 -4.295 1.00 88.19 242 LYS A C 1
ATOM 1929 O O . LYS A 1 242 ? 27.234 -0.362 -3.888 1.00 88.19 242 LYS A O 1
ATOM 1934 N N . LYS A 1 243 ? 26.035 -1.673 -5.261 1.00 90.56 243 LYS A N 1
ATOM 1935 C CA . LYS A 1 243 ? 25.329 -0.567 -5.917 1.00 90.56 243 LYS A CA 1
ATOM 1936 C C . LYS A 1 243 ? 23.964 -1.014 -6.418 1.00 90.56 243 LYS A C 1
ATOM 1938 O O . LYS A 1 243 ? 23.851 -2.070 -7.032 1.00 90.56 243 LYS A O 1
ATOM 1943 N N . LYS A 1 244 ? 22.948 -0.183 -6.197 1.00 91.00 244 LYS A N 1
ATOM 1944 C CA . LYS A 1 244 ? 21.608 -0.394 -6.749 1.00 91.00 244 LYS A CA 1
ATOM 1945 C C . LYS A 1 244 ? 21.569 -0.139 -8.252 1.00 91.00 244 LYS A C 1
ATOM 1947 O O . LYS A 1 244 ? 22.358 0.659 -8.760 1.00 91.00 244 LYS A O 1
ATOM 1952 N N . GLY A 1 245 ? 20.687 -0.857 -8.940 1.00 92.88 245 GLY A N 1
ATOM 1953 C CA . GLY A 1 245 ? 20.402 -0.641 -10.353 1.00 92.88 245 GLY A CA 1
ATOM 1954 C C . GLY A 1 245 ? 19.936 0.782 -10.641 1.00 92.88 245 GLY A C 1
ATOM 1955 O O . GLY A 1 245 ? 19.374 1.436 -9.762 1.00 92.88 245 GLY A O 1
ATOM 1956 N N . LEU A 1 246 ? 20.174 1.246 -11.869 1.00 93.50 246 LEU A N 1
ATOM 1957 C CA . LEU A 1 246 ? 19.714 2.561 -12.300 1.00 93.50 246 LEU A CA 1
ATOM 1958 C C . LEU A 1 246 ? 18.184 2.606 -12.327 1.00 93.50 246 LEU A C 1
ATOM 1960 O O . LEU A 1 246 ? 17.530 1.685 -12.824 1.00 93.50 246 LEU A O 1
ATOM 1964 N N . ILE A 1 247 ? 17.631 3.705 -11.831 1.00 89.12 247 ILE A N 1
ATOM 1965 C CA . ILE A 1 247 ? 16.219 4.075 -11.939 1.00 89.12 247 ILE A CA 1
ATOM 1966 C C . ILE A 1 247 ? 16.080 5.328 -12.819 1.00 89.12 247 ILE A C 1
ATOM 1968 O O . ILE A 1 247 ? 17.068 6.032 -13.022 1.00 89.12 247 ILE A O 1
ATOM 1972 N N . PRO A 1 248 ? 14.874 5.664 -13.323 1.00 86.62 248 PRO A N 1
ATOM 1973 C CA . PRO A 1 248 ? 14.684 6.842 -14.175 1.00 86.62 248 PRO A CA 1
ATOM 1974 C C . PRO A 1 248 ? 15.256 8.147 -13.599 1.00 86.62 248 PRO A C 1
ATOM 1976 O O . PRO A 1 248 ? 15.787 8.953 -14.348 1.00 86.62 248 PRO A O 1
ATOM 1979 N N . ASN A 1 249 ? 15.241 8.321 -12.274 1.00 82.94 249 ASN A N 1
ATOM 1980 C CA . ASN A 1 249 ? 15.787 9.513 -11.611 1.00 82.94 249 ASN A CA 1
ATOM 1981 C C . ASN A 1 249 ? 17.307 9.653 -11.665 1.00 82.94 249 ASN A C 1
ATOM 1983 O O . ASN A 1 249 ? 17.830 10.741 -11.413 1.00 82.94 249 ASN A O 1
ATOM 1987 N N . ASP A 1 250 ? 18.020 8.563 -11.929 1.00 88.75 250 ASP A N 1
ATOM 1988 C CA . ASP A 1 250 ? 19.468 8.613 -12.094 1.00 88.75 250 ASP A CA 1
ATOM 1989 C C . ASP A 1 250 ? 19.851 9.208 -13.458 1.00 88.75 250 ASP A C 1
ATOM 1991 O O . ASP A 1 250 ? 20.988 9.644 -13.626 1.00 88.75 250 ASP A O 1
ATOM 1995 N N . LEU A 1 251 ? 18.906 9.243 -14.408 1.00 91.06 251 LEU A N 1
ATOM 1996 C CA . LEU A 1 251 ? 19.086 9.741 -15.768 1.00 91.06 251 LEU A CA 1
ATOM 1997 C C . LEU A 1 251 ? 18.641 11.207 -15.830 1.00 91.06 251 LEU A C 1
ATOM 1999 O O . LEU A 1 251 ? 17.456 11.524 -15.727 1.00 91.06 251 LEU A O 1
ATOM 2003 N N . LYS A 1 252 ? 19.613 12.113 -15.922 1.00 90.38 252 LYS A N 1
ATOM 2004 C CA . LYS A 1 252 ? 19.417 13.561 -15.746 1.00 90.38 252 LYS A CA 1
ATOM 2005 C C . LYS A 1 252 ? 19.514 14.344 -17.049 1.00 90.38 252 LYS A C 1
ATOM 2007 O O . LYS A 1 252 ? 19.288 15.552 -17.030 1.00 90.38 252 LYS A O 1
ATOM 2012 N N . GLY A 1 253 ? 19.873 13.692 -18.153 1.00 88.00 253 GLY A N 1
ATOM 2013 C CA . GLY A 1 253 ? 20.093 14.350 -19.437 1.00 88.00 253 GLY A CA 1
ATOM 2014 C C . GLY A 1 253 ? 21.245 15.355 -19.404 1.00 88.00 253 GLY A C 1
ATOM 2015 O O . GLY A 1 253 ? 21.164 16.387 -20.065 1.00 88.00 253 GLY A O 1
ATOM 2016 N N . LEU A 1 254 ? 22.286 15.095 -18.602 1.00 89.88 254 LEU A N 1
ATOM 2017 C CA . LEU A 1 254 ? 23.480 15.940 -18.581 1.00 89.88 254 LEU A CA 1
ATOM 2018 C C . LEU A 1 254 ? 24.221 15.826 -19.915 1.00 89.88 254 L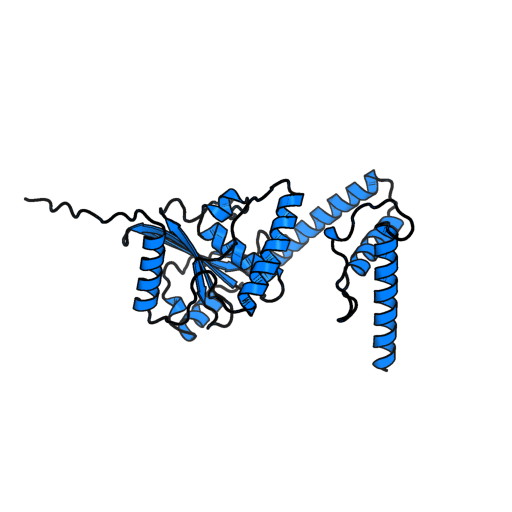EU A C 1
ATOM 2020 O O . LEU A 1 254 ? 24.372 14.729 -20.451 1.00 89.88 254 LEU A O 1
ATOM 2024 N N . ASP A 1 255 ? 24.705 16.960 -20.415 1.00 89.94 255 ASP A N 1
ATOM 2025 C CA . ASP A 1 255 ? 25.505 17.050 -21.639 1.00 89.94 255 ASP A CA 1
ATOM 2026 C C . ASP A 1 255 ? 26.959 17.394 -21.287 1.00 89.94 255 ASP A C 1
ATOM 2028 O O . ASP A 1 255 ? 27.491 18.449 -21.627 1.00 89.94 255 ASP A O 1
ATOM 2032 N N . LEU A 1 256 ? 27.561 16.520 -20.481 1.00 89.50 256 LEU A N 1
ATOM 2033 C CA . LEU A 1 256 ? 28.954 16.587 -20.048 1.00 89.50 256 LEU A CA 1
ATOM 2034 C C . LEU A 1 256 ? 29.608 15.236 -20.332 1.00 89.50 256 LEU A C 1
ATOM 2036 O O . LEU A 1 256 ? 29.002 14.190 -20.082 1.00 89.50 256 LEU A O 1
ATOM 2040 N N . ASP A 1 257 ? 30.831 15.256 -20.859 1.00 87.25 257 ASP A N 1
ATOM 2041 C CA . ASP A 1 257 ? 31.579 14.032 -21.152 1.00 87.25 257 ASP A CA 1
ATOM 2042 C C . ASP A 1 257 ? 31.699 13.146 -19.901 1.00 87.25 257 ASP A C 1
ATOM 2044 O O . ASP A 1 257 ? 31.900 13.636 -18.791 1.00 87.25 257 ASP A O 1
ATOM 2048 N N . ASP A 1 258 ? 31.534 11.833 -20.090 1.00 87.31 258 ASP A N 1
ATOM 2049 C CA . ASP A 1 258 ? 31.496 10.794 -19.048 1.00 87.31 258 ASP A CA 1
ATOM 2050 C C . ASP A 1 258 ? 30.342 10.891 -18.025 1.00 87.31 258 ASP A C 1
ATOM 2052 O O . ASP A 1 258 ? 30.217 10.024 -17.150 1.00 87.31 258 ASP A O 1
ATOM 2056 N N . GLU A 1 259 ? 29.462 11.888 -18.149 1.00 88.56 259 GLU A N 1
ATOM 2057 C CA . GLU A 1 259 ? 28.312 12.109 -17.263 1.00 88.56 259 GLU A CA 1
ATOM 2058 C C . GLU A 1 259 ? 26.959 12.059 -17.986 1.00 88.56 259 GLU A C 1
ATOM 2060 O O . GLU A 1 259 ? 25.913 12.196 -17.344 1.00 88.56 259 GLU A O 1
ATOM 2065 N N . ARG A 1 260 ? 26.948 11.812 -19.302 1.00 94.19 260 ARG A N 1
ATOM 2066 C CA . ARG A 1 260 ? 25.703 11.587 -20.047 1.00 94.19 260 ARG A CA 1
ATOM 2067 C C . ARG A 1 260 ? 25.017 10.326 -19.542 1.00 94.19 260 ARG A C 1
ATOM 2069 O O . ARG A 1 260 ? 25.658 9.346 -19.154 1.00 94.19 260 ARG A O 1
ATOM 2076 N N . ASP A 1 261 ? 23.697 10.287 -19.676 1.00 93.81 261 ASP A N 1
ATOM 2077 C CA . ASP A 1 261 ? 22.894 9.124 -19.288 1.00 93.81 261 ASP A CA 1
ATOM 2078 C C . ASP A 1 261 ? 23.386 7.832 -19.964 1.00 93.81 261 ASP A C 1
ATOM 2080 O O . ASP A 1 261 ? 23.459 6.779 -19.329 1.00 93.81 261 ASP A O 1
ATOM 2084 N N . GLY A 1 262 ? 23.806 7.918 -21.232 1.00 92.75 262 GLY A N 1
ATOM 2085 C CA . GLY A 1 262 ? 24.397 6.795 -21.963 1.00 92.75 262 GLY A CA 1
ATOM 2086 C C . GLY A 1 262 ? 25.687 6.263 -21.330 1.00 92.75 262 GLY A C 1
ATOM 2087 O O . GLY A 1 262 ? 25.857 5.047 -21.223 1.00 92.75 262 GLY A O 1
ATOM 2088 N N . ASP A 1 263 ? 26.558 7.153 -20.850 1.00 94.44 263 ASP A N 1
ATOM 2089 C CA . ASP A 1 263 ? 27.814 6.783 -20.192 1.00 94.44 263 ASP A CA 1
ATOM 2090 C C . ASP A 1 263 ? 27.527 6.103 -18.844 1.00 94.44 263 ASP A C 1
ATOM 2092 O O . ASP A 1 263 ? 28.079 5.039 -18.540 1.00 94.44 263 ASP A O 1
ATOM 2096 N N . LEU A 1 264 ? 26.579 6.649 -18.070 1.00 94.69 264 LEU A N 1
ATOM 2097 C CA . LEU A 1 264 ? 26.114 6.066 -16.806 1.00 94.69 264 LEU A CA 1
ATOM 2098 C C . LEU A 1 264 ? 25.550 4.653 -17.001 1.00 94.69 264 LEU A C 1
ATOM 2100 O O . LEU A 1 264 ? 25.928 3.727 -16.272 1.00 94.69 264 LEU A O 1
ATOM 2104 N N . ILE A 1 265 ? 24.684 4.480 -18.002 1.00 95.62 265 ILE A N 1
ATOM 2105 C CA . ILE A 1 265 ? 24.077 3.200 -18.377 1.00 95.62 265 ILE A CA 1
ATOM 2106 C C . ILE A 1 265 ? 25.158 2.175 -18.723 1.00 95.62 265 ILE A C 1
ATOM 2108 O O . ILE A 1 265 ? 25.212 1.103 -18.114 1.00 95.62 265 ILE A O 1
ATOM 2112 N N . VAL A 1 266 ? 26.039 2.495 -19.675 1.00 95.62 266 VAL A N 1
ATOM 2113 C CA . VAL A 1 266 ? 27.061 1.558 -20.169 1.00 95.62 266 VAL A CA 1
ATOM 2114 C C . VAL A 1 266 ? 28.034 1.184 -19.053 1.00 95.62 266 VAL A C 1
ATOM 2116 O O . VAL A 1 266 ? 28.345 0.004 -18.865 1.00 95.62 266 VAL A O 1
ATOM 2119 N N . LYS A 1 267 ? 28.464 2.161 -18.247 1.00 95.50 267 LYS A N 1
ATOM 2120 C CA . LYS A 1 267 ? 29.332 1.931 -17.086 1.00 95.50 267 LYS A CA 1
ATOM 2121 C C . LYS A 1 267 ? 28.684 0.994 -16.071 1.00 95.50 267 LYS A C 1
ATOM 2123 O O . LYS A 1 267 ? 29.351 0.097 -15.550 1.00 95.50 267 LYS A O 1
ATOM 2128 N N . HIS A 1 268 ? 27.394 1.172 -15.785 1.00 96.31 268 HIS A N 1
ATOM 2129 C CA . HIS A 1 268 ? 26.674 0.307 -14.850 1.00 96.31 268 HIS A CA 1
ATOM 2130 C C . HIS A 1 268 ? 26.548 -1.125 -15.376 1.00 96.31 268 HIS A C 1
ATOM 2132 O O . HIS A 1 268 ? 26.871 -2.062 -14.646 1.00 96.31 268 HIS A O 1
ATOM 2138 N N . ILE A 1 269 ? 26.179 -1.299 -16.650 1.00 96.44 269 ILE A N 1
ATOM 2139 C CA . ILE A 1 269 ? 26.098 -2.616 -17.306 1.00 96.44 269 ILE A CA 1
ATOM 2140 C C . ILE A 1 269 ? 27.451 -3.333 -17.249 1.00 96.44 269 ILE A C 1
ATOM 2142 O O . ILE A 1 269 ? 27.514 -4.496 -16.849 1.00 96.44 269 ILE A O 1
ATOM 2146 N N . ASN A 1 270 ? 28.544 -2.644 -17.587 1.00 96.19 270 ASN A N 1
ATOM 2147 C CA . ASN A 1 270 ? 29.890 -3.220 -17.549 1.00 96.19 270 ASN A CA 1
ATOM 2148 C C . ASN A 1 270 ? 30.261 -3.701 -16.140 1.00 96.19 270 ASN A C 1
ATOM 2150 O O . ASN A 1 270 ? 30.741 -4.823 -15.966 1.00 96.19 270 ASN A O 1
ATOM 2154 N N . ASN A 1 271 ? 29.987 -2.889 -15.117 1.00 95.31 271 ASN A N 1
ATOM 2155 C CA . ASN A 1 271 ? 30.244 -3.272 -13.730 1.00 95.31 271 ASN A CA 1
ATOM 2156 C C . ASN A 1 271 ? 29.386 -4.468 -13.291 1.00 95.31 271 ASN A C 1
ATOM 2158 O O . ASN A 1 271 ? 29.908 -5.392 -12.663 1.00 95.31 271 ASN A O 1
ATOM 2162 N N . TYR A 1 272 ? 28.100 -4.486 -13.655 1.00 94.88 272 TYR A N 1
ATOM 2163 C CA . TYR A 1 272 ? 27.202 -5.611 -13.391 1.00 94.88 272 TYR A CA 1
ATOM 2164 C C . TYR A 1 272 ? 27.729 -6.914 -14.012 1.00 94.88 272 TYR A C 1
ATOM 2166 O O . TYR A 1 272 ? 27.874 -7.920 -13.312 1.00 94.88 272 TYR A O 1
ATOM 2174 N N . LEU A 1 273 ? 28.077 -6.897 -15.303 1.00 93.94 273 LEU A N 1
ATOM 2175 C CA . LEU A 1 273 ? 28.572 -8.074 -16.022 1.00 93.94 273 LEU A CA 1
ATOM 2176 C C . LEU A 1 273 ? 29.904 -8.581 -15.455 1.00 93.94 273 LEU A C 1
ATOM 2178 O O . LEU A 1 273 ? 30.073 -9.790 -15.288 1.00 93.94 273 LEU A O 1
ATOM 2182 N N . ASN A 1 274 ? 30.821 -7.678 -15.101 1.00 93.94 274 ASN A N 1
ATOM 2183 C CA . ASN A 1 274 ? 32.111 -8.039 -14.511 1.00 93.94 274 ASN A CA 1
ATOM 2184 C C . ASN A 1 274 ? 31.951 -8.726 -13.150 1.00 93.94 274 ASN A C 1
ATOM 2186 O O . ASN A 1 274 ? 32.559 -9.772 -12.908 1.00 93.94 274 ASN A O 1
ATOM 2190 N N . VAL A 1 275 ? 31.101 -8.183 -12.272 1.00 91.50 275 VAL A N 1
ATOM 2191 C CA . VAL A 1 275 ? 30.819 -8.799 -10.966 1.00 91.50 275 VAL A CA 1
ATOM 2192 C C . VAL A 1 275 ? 30.122 -10.143 -11.143 1.00 91.50 275 VAL A C 1
ATOM 2194 O O . VAL A 1 275 ? 30.514 -11.120 -10.509 1.00 91.50 275 VAL A O 1
ATOM 2197 N N . LYS A 1 276 ? 29.136 -10.232 -12.041 1.00 88.75 276 LYS A N 1
ATOM 2198 C CA . LYS A 1 276 ? 28.434 -11.488 -12.320 1.00 88.75 276 LYS A CA 1
ATOM 2199 C C . LYS A 1 276 ? 29.387 -12.571 -12.827 1.00 88.75 276 LYS A C 1
ATOM 2201 O O . LYS A 1 276 ? 29.344 -13.692 -12.330 1.00 88.75 276 LYS A O 1
ATOM 2206 N N . LYS A 1 277 ? 30.281 -12.231 -13.762 1.00 90.62 277 LYS A N 1
ATOM 2207 C CA . LYS A 1 277 ? 31.317 -13.143 -14.267 1.00 90.62 277 LYS A CA 1
ATOM 2208 C C . LYS A 1 277 ? 32.221 -13.637 -13.136 1.00 90.62 277 LYS A C 1
ATOM 2210 O O . LYS A 1 277 ? 32.447 -14.836 -13.033 1.00 90.62 277 LYS A O 1
ATOM 2215 N N . TYR A 1 278 ? 32.677 -12.734 -12.269 1.00 86.31 278 TYR A N 1
ATOM 2216 C CA . TYR A 1 278 ? 33.509 -13.079 -11.115 1.00 86.31 278 TYR A CA 1
ATOM 2217 C C . TYR A 1 278 ? 32.811 -14.035 -10.133 1.00 86.31 278 TYR A C 1
ATOM 2219 O O . TYR A 1 278 ? 33.417 -14.997 -9.660 1.00 86.31 278 TYR A O 1
ATOM 2227 N N . LEU A 1 279 ? 31.531 -13.798 -9.831 1.00 83.81 279 LEU A N 1
ATOM 2228 C CA . LEU A 1 279 ? 30.752 -14.667 -8.944 1.00 83.81 279 LEU A CA 1
ATOM 2229 C C . LEU A 1 279 ? 30.553 -16.063 -9.547 1.00 83.81 279 LEU A C 1
ATOM 2231 O O . LEU A 1 279 ? 30.716 -17.055 -8.844 1.00 83.81 279 LEU A O 1
ATOM 2235 N N . LEU A 1 280 ? 30.270 -16.143 -10.850 1.00 79.12 280 LEU A N 1
ATOM 2236 C CA . LEU A 1 280 ? 30.142 -17.418 -11.561 1.00 79.12 280 LEU A CA 1
ATOM 2237 C C . LEU A 1 280 ? 31.449 -18.218 -11.538 1.00 79.12 280 LEU A C 1
ATOM 2239 O O . LEU A 1 280 ? 31.414 -19.420 -11.310 1.00 79.12 280 LEU A O 1
ATOM 2243 N N . THR A 1 281 ? 32.606 -17.565 -11.684 1.00 80.25 281 THR A N 1
ATOM 2244 C CA . THR A 1 281 ? 33.914 -18.243 -11.606 1.00 80.25 281 THR A CA 1
ATOM 2245 C C . THR A 1 281 ? 34.295 -18.744 -10.210 1.00 80.25 281 THR A C 1
ATOM 2247 O O . THR A 1 281 ? 35.264 -19.477 -10.099 1.00 80.25 281 THR A O 1
ATOM 2250 N N . LYS A 1 282 ? 33.579 -18.345 -9.150 1.00 72.06 282 LYS A N 1
ATOM 2251 C CA . LYS A 1 282 ? 33.807 -18.812 -7.769 1.00 72.06 282 LYS A CA 1
ATOM 2252 C C . LYS A 1 282 ? 32.891 -19.960 -7.337 1.00 72.06 282 LYS A C 1
ATOM 2254 O O . LYS A 1 282 ? 33.089 -20.512 -6.260 1.00 72.06 282 LYS A O 1
ATOM 2259 N N . LEU A 1 283 ? 31.858 -20.253 -8.125 1.00 59.09 283 LEU A N 1
ATOM 2260 C CA . LEU A 1 283 ? 30.907 -21.344 -7.883 1.00 59.09 283 LEU A CA 1
ATOM 2261 C C . LEU A 1 283 ? 31.353 -22.669 -8.530 1.00 59.09 283 LEU A C 1
ATOM 2263 O O . LEU A 1 283 ? 30.694 -23.687 -8.332 1.00 59.09 283 LEU A O 1
ATOM 2267 N N . HIS A 1 284 ? 32.458 -22.641 -9.275 1.00 45.06 284 HIS A N 1
ATOM 2268 C CA . HIS A 1 284 ? 33.161 -23.780 -9.863 1.00 45.06 284 HIS A CA 1
ATOM 2269 C C . HIS A 1 284 ? 34.570 -23.860 -9.273 1.00 45.06 284 HIS A C 1
ATOM 2271 O O . HIS A 1 284 ? 35.096 -24.990 -9.202 1.00 45.06 284 HIS A O 1
#